Protein AF-A0A2G8L005-F1 (afdb_monomer_lite)

pLDDT: mean 82.9, std 15.41, range [34.88, 98.38]

Radius of gyration: 28.07 Å; chains: 1; bounding box: 86×65×78 Å

Structure (mmCIF, N/CA/C/O backbone):
data_AF-A0A2G8L005-F1
#
_entry.id   AF-A0A2G8L005-F1
#
loop_
_atom_site.group_PDB
_atom_site.id
_atom_site.type_symbol
_atom_site.label_atom_id
_atom_site.label_alt_id
_atom_site.label_comp_id
_atom_site.label_asym_id
_atom_site.label_entity_id
_atom_site.label_seq_id
_atom_site.pdbx_PDB_ins_code
_atom_site.Cartn_x
_atom_site.Cartn_y
_atom_site.Cartn_z
_atom_site.occupancy
_atom_site.B_iso_or_equiv
_atom_site.auth_seq_id
_atom_site.auth_comp_id
_atom_site.auth_asym_id
_atom_site.auth_atom_id
_atom_site.pdbx_PDB_model_num
ATOM 1 N N . MET A 1 1 ? 58.609 -24.053 56.036 1.00 43.06 1 MET A N 1
ATOM 2 C CA . MET A 1 1 ? 58.519 -23.113 54.899 1.00 43.06 1 MET A CA 1
ATOM 3 C C . MET A 1 1 ? 57.943 -23.896 53.739 1.00 43.06 1 MET A C 1
ATOM 5 O O . MET A 1 1 ? 58.679 -24.639 53.110 1.00 43.06 1 MET A O 1
ATOM 9 N N . SER A 1 2 ? 56.624 -23.825 53.556 1.00 38.00 2 SER A N 1
ATOM 10 C CA . SER A 1 2 ? 55.918 -24.503 52.465 1.00 38.00 2 SER A CA 1
ATOM 11 C C . SER A 1 2 ? 55.535 -23.459 51.430 1.00 38.00 2 SER A C 1
ATOM 13 O O . SER A 1 2 ? 54.811 -22.514 51.735 1.00 38.00 2 SER A O 1
ATOM 15 N N . THR A 1 3 ? 56.089 -23.611 50.236 1.00 52.53 3 THR A N 1
ATOM 16 C CA . THR A 1 3 ? 55.799 -22.819 49.044 1.00 52.53 3 THR A CA 1
ATOM 17 C C . THR A 1 3 ? 54.859 -23.626 48.159 1.00 52.53 3 THR A C 1
ATOM 19 O O . THR A 1 3 ? 55.331 -24.382 47.324 1.00 52.53 3 THR A O 1
ATOM 22 N N . ASP A 1 4 ? 53.551 -23.462 48.338 1.00 50.06 4 ASP A N 1
ATOM 23 C CA . ASP A 1 4 ? 52.535 -23.989 47.424 1.00 50.06 4 ASP A CA 1
ATOM 24 C C . ASP A 1 4 ? 51.448 -22.927 47.255 1.00 50.06 4 ASP A C 1
ATOM 26 O O . ASP A 1 4 ? 50.763 -22.577 48.215 1.00 50.06 4 ASP A O 1
ATOM 30 N N . GLY A 1 5 ? 51.296 -22.380 46.048 1.00 54.19 5 GLY A N 1
ATOM 31 C CA . GLY A 1 5 ? 50.195 -21.452 45.784 1.00 54.19 5 GLY A CA 1
ATOM 32 C C . GLY A 1 5 ? 50.334 -20.563 44.558 1.00 54.19 5 GLY A C 1
ATOM 33 O O . GLY A 1 5 ? 50.041 -19.380 44.664 1.00 54.19 5 GLY A O 1
ATOM 34 N N . LEU A 1 6 ? 50.772 -21.077 43.404 1.00 54.47 6 LEU A N 1
ATOM 35 C CA . LEU A 1 6 ? 50.824 -20.272 42.173 1.00 54.47 6 LEU A CA 1
ATOM 36 C C . LEU A 1 6 ? 50.526 -21.074 40.893 1.00 54.47 6 LEU A C 1
ATOM 38 O O . LEU A 1 6 ? 51.209 -20.904 39.896 1.00 54.47 6 LEU A O 1
ATOM 42 N N . LEU A 1 7 ? 49.500 -21.931 40.866 1.00 53.41 7 LEU A N 1
ATOM 43 C CA . LEU A 1 7 ? 49.042 -22.545 39.606 1.00 53.41 7 LEU A CA 1
ATOM 44 C C . LEU A 1 7 ? 47.528 -22.821 39.622 1.00 53.41 7 LEU A C 1
ATOM 46 O O . LEU A 1 7 ? 47.106 -23.945 39.864 1.00 53.41 7 LEU A O 1
ATOM 50 N N . SER A 1 8 ? 46.686 -21.819 39.340 1.00 51.19 8 SER A N 1
ATOM 51 C CA . SER A 1 8 ? 45.311 -22.105 38.868 1.00 51.19 8 SER A CA 1
ATOM 52 C C . SER A 1 8 ? 44.628 -21.021 38.017 1.00 51.19 8 SER A C 1
ATOM 54 O O . SER A 1 8 ? 43.493 -21.215 37.592 1.00 51.19 8 SER A O 1
ATOM 56 N N . PHE A 1 9 ? 45.292 -19.909 37.678 1.00 50.47 9 PHE A N 1
ATOM 57 C CA . PHE A 1 9 ? 44.634 -18.799 36.965 1.00 50.47 9 PHE A CA 1
ATOM 58 C C . PHE A 1 9 ? 44.700 -18.845 35.421 1.00 50.47 9 PHE A C 1
ATOM 60 O O . PHE A 1 9 ? 44.187 -17.935 34.778 1.00 50.47 9 PHE A O 1
ATOM 67 N N . SER A 1 10 ? 45.279 -19.879 34.791 1.00 55.19 10 SER A N 1
ATOM 68 C CA . SER A 1 10 ? 45.564 -19.858 33.334 1.00 55.19 10 SER A CA 1
ATOM 69 C C . SER A 1 10 ? 44.572 -20.574 32.403 1.00 55.19 10 SER A C 1
ATOM 71 O O . SER A 1 10 ? 44.692 -20.433 31.193 1.00 55.19 10 SER A O 1
ATOM 73 N N . VAL A 1 11 ? 43.576 -21.316 32.903 1.00 54.56 11 VAL A N 1
ATOM 74 C CA . VAL A 1 11 ? 42.652 -22.065 32.011 1.00 54.56 11 VAL A CA 1
ATOM 75 C C . VAL A 1 11 ? 41.360 -21.291 31.717 1.00 54.56 11 VAL A C 1
ATOM 77 O O . VAL A 1 11 ? 40.727 -21.489 30.683 1.00 54.56 11 VAL A O 1
ATOM 80 N N . ILE A 1 12 ? 40.983 -20.353 32.590 1.00 54.44 12 ILE A N 1
ATOM 81 C CA . ILE A 1 12 ? 39.719 -19.615 32.466 1.00 54.44 12 ILE A CA 1
ATOM 82 C C . ILE A 1 12 ? 39.801 -18.545 31.363 1.00 54.44 12 ILE A C 1
ATOM 84 O O . ILE A 1 12 ? 38.817 -18.314 30.673 1.00 54.44 12 ILE A O 1
ATOM 88 N N . THR A 1 13 ? 40.968 -17.949 31.104 1.00 54.66 13 THR A N 1
ATOM 89 C CA . THR A 1 13 ? 41.139 -16.875 30.103 1.00 54.66 13 THR A CA 1
ATOM 90 C C . THR A 1 13 ? 41.107 -17.353 28.647 1.00 54.66 13 THR A C 1
ATOM 92 O O . THR A 1 13 ? 40.827 -16.555 27.754 1.00 54.66 13 THR A O 1
ATOM 95 N N . MET A 1 14 ? 41.326 -18.647 28.388 1.00 58.06 14 MET A N 1
ATOM 96 C CA . MET A 1 14 ? 41.468 -19.182 27.026 1.00 58.06 14 MET A CA 1
ATOM 97 C C . MET A 1 14 ? 40.125 -19.381 26.290 1.00 58.06 14 MET A C 1
ATOM 99 O O . MET A 1 14 ? 40.108 -19.508 25.068 1.00 58.06 14 MET A O 1
ATOM 103 N N . TRP A 1 15 ? 38.993 -19.323 27.002 1.00 61.94 15 TRP A N 1
ATOM 104 C CA . TRP A 1 15 ? 37.647 -19.484 26.424 1.00 61.94 15 TRP A CA 1
ATOM 105 C C . TRP A 1 15 ? 36.866 -18.171 26.250 1.00 61.94 15 TRP A C 1
ATOM 107 O O . TRP A 1 15 ? 35.898 -18.132 25.492 1.00 61.94 15 TRP A O 1
ATOM 117 N N . PHE A 1 16 ? 37.286 -17.073 26.891 1.00 70.06 16 PHE A N 1
ATOM 118 C CA . PHE A 1 16 ? 36.577 -15.786 26.795 1.00 70.06 16 PHE A CA 1
ATOM 119 C C . PHE A 1 16 ? 36.813 -15.060 25.466 1.00 70.06 16 PHE A C 1
ATOM 121 O O . PHE A 1 16 ? 35.891 -14.456 24.923 1.00 70.06 16 PHE A O 1
ATOM 128 N N . LEU A 1 17 ? 38.022 -15.147 24.909 1.00 75.44 17 LEU A N 1
ATOM 129 C CA . LEU A 1 17 ? 38.377 -14.526 23.628 1.00 75.44 17 LEU A CA 1
ATOM 130 C C . LEU A 1 17 ? 37.536 -15.027 22.438 1.00 75.44 17 LEU A C 1
ATOM 132 O O . LEU A 1 17 ? 36.952 -14.185 21.750 1.00 75.44 17 LEU A O 1
ATOM 136 N N . PRO A 1 18 ? 37.399 -16.346 22.191 1.00 79.88 18 PRO A N 1
ATOM 137 C CA . PRO A 1 18 ? 36.573 -16.828 21.085 1.00 79.88 18 PRO A CA 1
ATOM 138 C C . PRO A 1 18 ? 35.083 -16.531 21.298 1.00 79.88 18 PRO A C 1
ATOM 140 O O . PRO A 1 18 ? 34.392 -16.214 20.333 1.00 79.88 18 PRO A O 1
ATOM 143 N N . ALA A 1 19 ? 34.588 -16.551 22.543 1.00 81.00 19 ALA A N 1
ATOM 144 C CA . ALA A 1 19 ? 33.201 -16.200 22.851 1.00 81.00 19 ALA A CA 1
ATOM 145 C C . ALA A 1 19 ? 32.899 -14.712 22.582 1.00 81.00 19 ALA A C 1
ATOM 147 O O . ALA A 1 19 ? 31.879 -14.394 21.966 1.00 81.00 19 ALA A O 1
ATOM 148 N N . CYS A 1 20 ? 33.801 -13.801 22.967 1.00 83.62 20 CYS A N 1
ATOM 149 C CA . CYS A 1 20 ? 33.685 -12.376 22.649 1.00 83.62 20 CYS A CA 1
ATOM 150 C C . CYS A 1 20 ? 33.757 -12.114 21.138 1.00 83.62 20 CYS A C 1
ATOM 152 O O . CYS A 1 20 ? 32.955 -11.339 20.622 1.00 83.62 20 CYS A O 1
ATOM 154 N N . LEU A 1 21 ? 34.658 -12.789 20.412 1.00 82.44 21 LEU A N 1
ATOM 155 C CA . LEU A 1 21 ? 34.751 -12.664 18.955 1.00 82.44 21 LEU A CA 1
ATOM 156 C C . LEU A 1 21 ? 33.472 -13.167 18.264 1.00 82.44 21 LEU A C 1
ATOM 158 O O . LEU A 1 21 ? 32.969 -12.509 17.357 1.00 82.44 21 LEU A O 1
ATOM 162 N N . LEU A 1 22 ? 32.892 -14.279 18.731 1.00 80.06 22 LEU A N 1
ATOM 163 C CA . LEU A 1 22 ? 31.632 -14.804 18.199 1.00 80.06 22 LEU A CA 1
ATOM 164 C C . LEU A 1 22 ? 30.461 -13.834 18.437 1.00 80.06 22 LEU A C 1
ATOM 166 O O . LEU A 1 22 ? 29.643 -13.635 17.540 1.00 80.06 22 LEU A O 1
ATOM 170 N N . MET A 1 23 ? 30.394 -13.197 19.613 1.00 76.62 23 MET A N 1
ATOM 171 C CA . MET A 1 23 ? 29.376 -12.179 19.908 1.00 76.62 23 MET A CA 1
ATOM 172 C C . MET A 1 23 ? 29.559 -10.908 19.067 1.00 76.62 23 MET A C 1
ATOM 174 O O . MET A 1 23 ? 28.569 -10.362 18.583 1.00 76.62 23 MET A O 1
ATOM 178 N N . LEU A 1 24 ? 30.799 -10.476 18.813 1.00 76.12 24 LEU A N 1
ATOM 179 C CA . LEU A 1 24 ? 31.087 -9.346 17.920 1.00 76.12 24 LEU A CA 1
ATOM 180 C C . LEU A 1 24 ? 30.726 -9.657 16.459 1.00 76.12 24 LEU A C 1
ATOM 182 O O . LEU A 1 24 ? 30.158 -8.804 15.785 1.00 76.12 24 LEU A O 1
ATOM 186 N N . ILE A 1 25 ? 30.962 -10.886 15.984 1.00 75.44 25 ILE A N 1
ATOM 187 C CA . ILE A 1 25 ? 30.545 -11.326 14.641 1.00 75.44 25 ILE A CA 1
ATOM 188 C C . ILE A 1 25 ? 29.012 -11.367 14.525 1.00 75.44 25 ILE A C 1
ATOM 190 O O . ILE A 1 25 ? 28.467 -11.013 13.481 1.00 75.44 25 ILE A O 1
ATOM 194 N N . GLN A 1 26 ? 28.293 -11.762 15.581 1.00 70.44 26 GLN A N 1
ATOM 195 C CA . GLN A 1 26 ? 26.826 -11.722 15.578 1.00 70.44 26 GLN A CA 1
ATOM 196 C C . GLN A 1 26 ? 26.271 -10.293 15.650 1.00 70.44 26 GLN A C 1
ATOM 198 O O . GLN A 1 26 ? 25.290 -10.003 14.971 1.00 70.44 26 GLN A O 1
ATOM 203 N N . ALA A 1 27 ? 26.916 -9.391 16.397 1.00 65.69 27 ALA A N 1
ATOM 204 C CA . ALA A 1 27 ? 26.545 -7.976 16.449 1.00 65.69 27 ALA A CA 1
ATOM 205 C C . ALA A 1 27 ? 26.853 -7.232 15.135 1.00 65.69 27 ALA A C 1
ATOM 207 O O . ALA A 1 27 ? 26.082 -6.369 14.725 1.00 65.69 27 ALA A O 1
ATOM 208 N N . ALA A 1 28 ? 27.934 -7.602 14.439 1.00 61.28 28 ALA A N 1
ATOM 209 C CA . ALA A 1 28 ? 28.287 -7.061 13.125 1.00 61.28 28 ALA A CA 1
ATOM 210 C C . ALA A 1 28 ? 27.375 -7.574 11.996 1.00 61.28 28 ALA A C 1
ATOM 212 O O . ALA A 1 28 ? 27.274 -6.944 10.950 1.00 61.28 28 ALA A O 1
ATOM 213 N N . ARG A 1 29 ? 26.643 -8.677 12.212 1.00 56.31 29 ARG A N 1
ATOM 214 C CA . ARG A 1 29 ? 25.537 -9.114 11.342 1.00 56.31 29 ARG A CA 1
ATOM 215 C C . ARG A 1 29 ? 24.231 -8.393 11.672 1.00 56.31 29 ARG A C 1
ATOM 217 O O . ARG A 1 29 ? 23.152 -8.985 11.575 1.00 56.31 29 ARG A O 1
ATOM 224 N N . GLY A 1 30 ? 24.313 -7.118 12.045 1.00 51.41 30 GLY A N 1
ATOM 225 C CA . GLY A 1 30 ? 23.178 -6.221 11.935 1.00 51.41 30 GLY A CA 1
ATOM 226 C C . GLY A 1 30 ? 22.761 -6.209 10.473 1.00 51.41 30 GLY A C 1
ATOM 227 O O . GLY A 1 30 ? 23.348 -5.503 9.667 1.00 51.41 30 GLY A O 1
ATOM 228 N N . LYS A 1 31 ? 21.794 -7.057 10.108 1.00 55.62 31 LYS A N 1
ATOM 229 C CA . LYS A 1 31 ? 21.108 -6.925 8.828 1.00 55.62 31 LYS A CA 1
ATOM 230 C C . LYS A 1 31 ? 20.595 -5.496 8.826 1.00 55.62 31 LYS A C 1
ATOM 232 O O . LYS A 1 31 ? 19.828 -5.153 9.728 1.00 55.62 31 LYS A O 1
ATOM 237 N N . GLU A 1 32 ? 21.044 -4.683 7.881 1.00 56.59 32 GLU A N 1
ATOM 238 C CA . GLU A 1 32 ? 20.396 -3.420 7.560 1.00 56.59 32 GLU A CA 1
ATOM 239 C C . GLU A 1 32 ? 18.960 -3.781 7.180 1.00 56.59 32 GLU A C 1
ATOM 241 O O . GLU A 1 32 ? 18.650 -4.229 6.079 1.00 56.59 32 GLU A O 1
ATOM 246 N N . GLN A 1 33 ? 18.090 -3.788 8.186 1.00 64.06 33 GLN A N 1
ATOM 247 C CA . GLN A 1 33 ? 16.683 -4.047 7.995 1.00 64.06 33 GLN A CA 1
ATOM 248 C C . GLN A 1 33 ? 16.131 -2.737 7.492 1.00 64.06 33 GLN A C 1
ATOM 250 O O . GLN A 1 33 ? 16.169 -1.737 8.204 1.00 64.06 33 GLN A O 1
ATOM 255 N N . CYS A 1 34 ? 15.631 -2.757 6.266 1.00 77.44 34 CYS A N 1
ATOM 256 C CA . CYS A 1 34 ? 14.868 -1.655 5.728 1.00 77.44 34 CYS A CA 1
ATOM 257 C C . CYS A 1 34 ? 13.817 -1.190 6.751 1.00 77.44 34 CYS A C 1
ATOM 259 O O . CYS A 1 34 ? 12.883 -1.933 7.075 1.00 77.44 34 CYS A O 1
ATOM 261 N N . ILE A 1 35 ? 13.970 0.026 7.281 1.00 78.62 35 ILE A N 1
ATOM 262 C CA . ILE A 1 35 ? 13.001 0.605 8.212 1.00 78.62 35 ILE A CA 1
ATOM 263 C C . ILE A 1 35 ? 11.977 1.376 7.393 1.00 78.62 35 ILE A C 1
ATOM 265 O O . ILE A 1 35 ? 12.017 2.599 7.287 1.00 78.62 35 ILE A O 1
ATOM 269 N N . CYS A 1 36 ? 11.014 0.652 6.836 1.00 81.94 36 CYS A N 1
ATOM 270 C CA . CYS A 1 36 ? 9.782 1.288 6.399 1.00 81.94 36 CYS A CA 1
ATOM 271 C C . CYS A 1 36 ? 9.072 1.807 7.646 1.00 81.94 36 CYS A C 1
ATOM 273 O O . CYS A 1 36 ? 8.849 1.036 8.588 1.00 81.94 36 CYS A O 1
ATOM 275 N N . SER A 1 37 ? 8.749 3.104 7.682 1.00 69.38 37 SER A N 1
ATOM 276 C CA . SER A 1 37 ? 7.972 3.687 8.776 1.00 69.38 37 SER A CA 1
ATOM 277 C C . SER A 1 37 ? 6.730 2.818 8.992 1.00 69.38 37 SER A C 1
ATOM 279 O O . SER A 1 37 ? 5.936 2.576 8.084 1.00 69.38 37 SER A O 1
ATOM 281 N N . GLN A 1 38 ? 6.690 2.170 10.159 1.00 63.66 38 GLN A N 1
ATOM 282 C CA . GLN A 1 38 ? 5.947 0.927 10.308 1.00 63.66 38 GLN A CA 1
ATOM 283 C C . GLN A 1 38 ? 4.440 1.187 10.263 1.00 63.66 38 GLN A C 1
ATOM 285 O O . GLN A 1 38 ? 3.904 1.856 11.146 1.00 63.66 38 GLN A O 1
ATOM 290 N N . LEU A 1 39 ? 3.795 0.537 9.287 1.00 80.06 39 LEU A N 1
ATOM 291 C CA . LEU A 1 39 ? 2.349 0.367 9.102 1.00 80.06 39 LEU A CA 1
ATOM 292 C C . LEU A 1 39 ? 1.665 1.560 8.424 1.00 80.06 39 LEU A C 1
ATOM 294 O O . LEU A 1 39 ? 1.132 2.441 9.090 1.00 80.06 39 LEU A O 1
ATOM 298 N N . HIS A 1 40 ? 1.632 1.513 7.091 1.00 89.94 40 HIS A N 1
ATOM 299 C CA . HIS A 1 40 ? 0.793 2.365 6.242 1.00 89.94 40 HIS A CA 1
ATOM 300 C C . HIS A 1 40 ? -0.434 1.595 5.775 1.00 89.94 40 HIS A C 1
ATOM 302 O O . HIS A 1 40 ? -0.344 0.394 5.498 1.00 89.94 40 HIS A O 1
ATOM 308 N N . HIS A 1 41 ? -1.566 2.284 5.689 1.00 94.75 41 HIS A N 1
ATOM 309 C CA . HIS A 1 41 ? -2.779 1.717 5.121 1.00 94.75 41 HIS A CA 1
ATOM 310 C C . HIS A 1 41 ? -2.629 1.587 3.589 1.00 94.75 41 HIS A C 1
ATOM 312 O O . HIS A 1 41 ? -1.937 2.409 2.987 1.00 94.75 41 HIS A O 1
ATOM 318 N N . PRO A 1 42 ? -3.269 0.605 2.925 1.00 96.62 42 PRO A N 1
ATOM 319 C CA . PRO A 1 42 ? -3.216 0.462 1.469 1.00 96.62 42 PRO A CA 1
ATOM 320 C C . PRO A 1 42 ? -3.561 1.750 0.708 1.00 96.62 42 PRO A C 1
ATOM 322 O O . PRO A 1 42 ? -2.836 2.155 -0.195 1.00 96.62 42 PRO A O 1
ATOM 325 N N . GLN A 1 43 ? -4.598 2.461 1.160 1.00 97.44 43 GLN A N 1
ATOM 326 C CA . GLN A 1 43 ? -4.952 3.786 0.640 1.00 97.44 43 GLN A CA 1
ATOM 327 C C . GLN A 1 43 ? -3.833 4.826 0.799 1.00 97.44 43 GLN A C 1
ATOM 329 O O . GLN A 1 43 ? -3.616 5.594 -0.128 1.00 97.44 43 GLN A O 1
ATOM 334 N N . ASP A 1 44 ? -3.102 4.854 1.922 1.00 95.50 44 ASP A N 1
ATOM 335 C CA . ASP A 1 44 ? -1.986 5.800 2.089 1.00 95.50 44 ASP A CA 1
ATOM 336 C C . ASP A 1 44 ? -0.892 5.512 1.065 1.00 95.50 44 ASP A C 1
ATOM 338 O O . ASP A 1 44 ? -0.406 6.431 0.412 1.00 95.50 44 ASP A O 1
ATOM 342 N N . LYS A 1 45 ? -0.559 4.226 0.876 1.00 95.75 45 LYS A N 1
ATOM 343 C CA . LYS A 1 45 ? 0.438 3.801 -0.112 1.00 95.75 45 LYS A CA 1
ATOM 344 C C . LYS A 1 45 ? 0.021 4.174 -1.534 1.00 95.75 45 LYS A C 1
ATOM 346 O O . LYS A 1 45 ? 0.836 4.697 -2.285 1.00 95.75 45 LYS A O 1
ATOM 351 N N . PHE A 1 46 ? -1.247 3.954 -1.881 1.00 97.56 46 PHE A N 1
ATOM 352 C CA . PHE A 1 46 ? -1.818 4.371 -3.162 1.00 97.56 46 PHE A CA 1
ATOM 353 C C . PHE A 1 46 ? -1.772 5.897 -3.347 1.00 97.56 46 PHE A C 1
ATOM 355 O O . PHE A 1 46 ? -1.421 6.405 -4.412 1.00 97.56 46 PHE A O 1
ATOM 362 N N . CYS A 1 47 ? -2.100 6.653 -2.300 1.00 96.75 47 CYS A N 1
ATOM 363 C CA . CYS A 1 47 ? -2.097 8.109 -2.343 1.00 96.75 47 CYS A CA 1
ATOM 364 C C . CYS A 1 47 ? -0.692 8.695 -2.478 1.00 96.75 47 CYS A C 1
ATOM 366 O O . CYS A 1 47 ? -0.525 9.651 -3.234 1.00 96.75 47 CYS A O 1
ATOM 368 N N . SER A 1 48 ? 0.302 8.110 -1.808 1.00 95.25 48 SER A N 1
ATOM 369 C CA . SER A 1 48 ? 1.697 8.556 -1.872 1.00 95.25 48 SER A CA 1
ATOM 370 C C . SER A 1 48 ? 2.449 8.121 -3.129 1.00 95.25 48 SER A C 1
ATOM 372 O O . SER A 1 48 ? 3.513 8.663 -3.388 1.00 95.25 48 SER A O 1
ATOM 374 N N . ALA A 1 49 ? 1.953 7.122 -3.860 1.00 96.81 49 ALA A N 1
ATOM 375 C CA . ALA A 1 49 ? 2.610 6.614 -5.062 1.00 96.81 49 ALA A CA 1
ATOM 376 C C . ALA A 1 49 ? 2.346 7.514 -6.278 1.00 96.81 49 ALA A C 1
ATOM 378 O O . ALA A 1 49 ? 1.251 8.058 -6.404 1.00 96.81 49 ALA A O 1
ATOM 379 N N . ASP A 1 50 ? 3.289 7.622 -7.206 1.00 96.88 50 ASP A N 1
ATOM 380 C CA . ASP A 1 50 ? 3.081 8.320 -8.482 1.00 96.88 50 ASP A CA 1
ATOM 381 C C . ASP A 1 50 ? 2.295 7.447 -9.466 1.00 96.88 50 ASP A C 1
ATOM 383 O O . ASP A 1 50 ? 1.446 7.939 -10.214 1.00 96.88 50 ASP A O 1
ATOM 387 N N . PHE A 1 51 ? 2.505 6.130 -9.393 1.00 97.75 51 PHE A N 1
ATOM 388 C CA . PHE A 1 51 ? 1.783 5.142 -10.184 1.00 97.75 51 PHE A CA 1
ATOM 389 C C . PHE A 1 51 ? 1.220 4.002 -9.331 1.00 97.75 51 PHE A C 1
ATOM 391 O O . PHE A 1 51 ? 1.717 3.687 -8.246 1.00 97.75 51 PHE A O 1
ATOM 398 N N . ALA A 1 52 ? 0.171 3.368 -9.850 1.00 98.06 52 ALA A N 1
ATOM 399 C CA . ALA A 1 52 ? -0.388 2.136 -9.314 1.00 98.06 52 ALA A CA 1
ATOM 400 C C . ALA A 1 52 ? -0.929 1.295 -10.474 1.00 98.06 52 ALA A C 1
ATOM 402 O O . ALA A 1 52 ? -1.923 1.672 -11.099 1.00 98.06 52 ALA A O 1
ATOM 403 N N . PHE A 1 53 ? -0.281 0.167 -10.750 1.00 98.31 53 PHE A N 1
ATOM 404 C CA . PHE A 1 53 ? -0.586 -0.710 -11.877 1.00 98.31 53 PHE A CA 1
ATOM 405 C C . PHE A 1 53 ? -0.815 -2.142 -11.401 1.00 98.31 53 PHE A C 1
ATOM 407 O O . PHE A 1 53 ? -0.145 -2.610 -10.480 1.00 98.31 53 PHE A O 1
ATOM 414 N N . ARG A 1 54 ? -1.727 -2.860 -12.053 1.00 98.31 54 ARG A N 1
ATOM 415 C CA . ARG A 1 54 ? -1.674 -4.322 -12.096 1.00 98.31 54 ARG A CA 1
ATOM 416 C C . ARG A 1 54 ? -0.758 -4.692 -13.250 1.00 98.31 54 ARG A C 1
ATOM 418 O O . ARG A 1 54 ? -0.990 -4.233 -14.365 1.00 98.31 54 ARG A O 1
ATOM 425 N N . VAL A 1 55 ? 0.255 -5.495 -12.981 1.00 98.12 55 VAL A N 1
ATOM 426 C CA . VAL A 1 55 ? 1.258 -5.901 -13.966 1.00 98.12 55 VAL A CA 1
ATOM 427 C C . VAL A 1 55 ? 1.401 -7.413 -13.980 1.00 98.12 55 VAL A C 1
ATOM 429 O O . VAL A 1 55 ? 1.207 -8.049 -12.947 1.00 98.12 55 VAL A O 1
ATOM 432 N N . GLU A 1 56 ? 1.767 -7.972 -15.124 1.00 97.62 56 GLU A N 1
ATOM 433 C CA . GLU A 1 56 ? 2.232 -9.347 -15.278 1.00 97.62 56 GLU A CA 1
ATOM 434 C C . GLU A 1 56 ? 3.747 -9.323 -15.497 1.00 97.62 56 GLU A C 1
ATOM 436 O O . GLU A 1 56 ? 4.232 -8.701 -16.444 1.00 97.62 56 GLU A O 1
ATOM 441 N N . LEU A 1 57 ? 4.511 -9.942 -14.592 1.00 97.50 57 LEU A N 1
ATOM 442 C CA . LEU A 1 57 ? 5.969 -9.985 -14.706 1.00 97.50 57 LEU A CA 1
ATOM 443 C C . LEU A 1 57 ? 6.371 -10.960 -15.810 1.00 97.50 57 LEU A C 1
ATOM 445 O O . LEU A 1 57 ? 5.999 -12.133 -15.767 1.00 97.50 57 LEU A O 1
ATOM 449 N N . LEU A 1 58 ? 7.159 -10.460 -16.758 1.00 96.00 58 LEU A N 1
ATOM 450 C CA . LEU A 1 58 ? 7.681 -11.220 -17.889 1.00 96.00 58 LEU A CA 1
ATOM 451 C C . LEU A 1 58 ? 9.094 -11.733 -17.613 1.00 96.00 58 LEU A C 1
ATOM 453 O O . LEU A 1 58 ? 9.442 -12.813 -18.073 1.00 96.00 58 LEU A O 1
ATOM 457 N N . ASP A 1 59 ? 9.896 -10.951 -16.886 1.00 95.75 59 ASP A N 1
ATOM 458 C CA . ASP A 1 59 ? 11.269 -11.301 -16.530 1.00 95.75 59 ASP A CA 1
ATOM 459 C C . ASP A 1 59 ? 11.732 -10.530 -15.279 1.00 95.75 59 ASP A C 1
ATOM 461 O O . ASP A 1 59 ? 11.119 -9.538 -14.859 1.00 95.75 59 ASP A O 1
ATOM 465 N N . GLY A 1 60 ? 12.835 -10.968 -14.677 1.00 93.88 60 GLY A N 1
ATOM 466 C CA . GLY A 1 60 ? 13.532 -10.231 -13.636 1.00 93.88 60 GLY A CA 1
ATOM 467 C C . GLY A 1 60 ? 15.003 -10.615 -13.534 1.00 93.88 60 GLY A C 1
ATOM 468 O O . GLY A 1 60 ? 15.327 -11.787 -13.350 1.00 93.88 60 GLY A O 1
ATOM 469 N N . TYR A 1 61 ? 15.889 -9.622 -13.572 1.00 92.12 61 TYR A N 1
ATOM 470 C CA . TYR A 1 61 ? 17.336 -9.837 -13.567 1.00 92.12 61 TYR A CA 1
ATOM 471 C C . TYR A 1 61 ? 18.111 -8.688 -12.907 1.00 92.12 61 TYR A C 1
ATOM 473 O O . TYR A 1 61 ? 17.580 -7.608 -12.632 1.00 92.12 61 TYR A O 1
ATOM 481 N N . ASP A 1 62 ? 19.387 -8.944 -12.617 1.00 91.50 62 ASP A N 1
ATOM 482 C CA . ASP A 1 62 ? 20.317 -7.935 -12.116 1.00 91.50 62 ASP A CA 1
ATOM 483 C C . ASP A 1 62 ? 20.580 -6.869 -13.184 1.00 91.50 62 ASP A C 1
ATOM 485 O O . ASP A 1 62 ? 20.854 -7.190 -14.337 1.00 91.50 62 ASP A O 1
ATOM 489 N N . SER A 1 63 ? 20.512 -5.597 -12.794 1.00 90.12 63 SER A N 1
ATOM 490 C CA . SER A 1 63 ? 20.655 -4.465 -13.711 1.00 90.12 63 SER A CA 1
ATOM 491 C C . SER A 1 63 ? 21.620 -3.420 -13.147 1.00 90.12 63 SER A C 1
ATOM 493 O O . SER A 1 63 ? 21.668 -3.223 -11.922 1.00 90.12 63 SER A O 1
ATOM 495 N N . PRO A 1 64 ? 22.369 -2.702 -14.009 1.00 89.31 64 PRO A N 1
ATOM 496 C CA . PRO A 1 64 ? 23.014 -1.458 -13.610 1.00 89.31 64 PRO A CA 1
ATOM 497 C C . PRO A 1 64 ? 21.966 -0.432 -13.159 1.00 89.31 64 PRO A C 1
ATOM 499 O O . PRO A 1 64 ? 20.752 -0.630 -13.317 1.00 89.3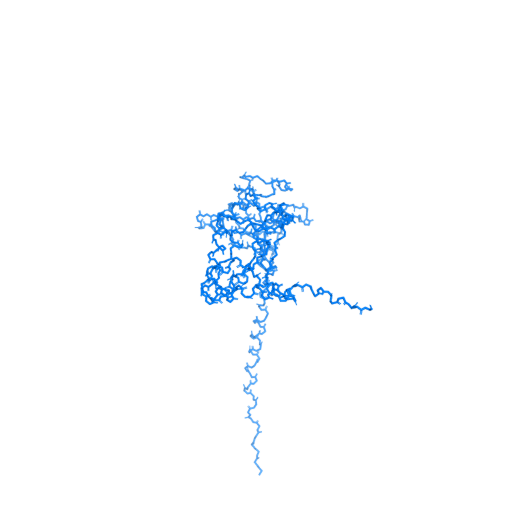1 64 PRO A O 1
ATOM 502 N N . ALA A 1 65 ? 22.436 0.671 -12.577 1.00 86.62 65 ALA A N 1
ATOM 503 C CA . ALA A 1 65 ? 21.550 1.760 -12.203 1.00 86.62 65 ALA A CA 1
ATOM 504 C C . ALA A 1 65 ? 20.857 2.364 -13.444 1.00 86.62 65 ALA A C 1
ATOM 506 O O . ALA A 1 65 ? 21.430 2.360 -14.539 1.00 86.62 65 ALA A O 1
ATOM 507 N N . PRO A 1 66 ? 19.628 2.893 -13.301 1.00 88.38 66 PRO A N 1
ATOM 508 C CA . PRO A 1 66 ? 18.890 3.472 -14.418 1.00 88.38 66 PRO A CA 1
ATOM 509 C C . PRO A 1 66 ? 19.697 4.540 -15.166 1.00 88.38 66 PRO A C 1
ATOM 511 O O . PRO A 1 66 ? 20.112 5.547 -14.595 1.00 88.38 66 PRO A O 1
ATOM 514 N N . GLY A 1 67 ? 19.895 4.332 -16.468 1.00 85.81 67 GLY A N 1
ATOM 515 C CA . GLY A 1 67 ? 20.621 5.265 -17.330 1.00 85.81 67 GLY A CA 1
ATOM 516 C C . GLY A 1 67 ? 22.148 5.213 -17.225 1.00 85.81 67 GLY A C 1
ATOM 517 O O . GLY A 1 67 ? 22.798 6.109 -17.766 1.00 85.81 67 GLY A O 1
ATOM 518 N N . GLU A 1 68 ? 22.718 4.204 -16.565 1.00 85.12 68 GLU A N 1
ATOM 519 C CA . GLU A 1 68 ? 24.137 3.858 -16.677 1.00 85.12 68 GLU A CA 1
ATOM 520 C C . GLU A 1 68 ? 24.346 2.797 -17.770 1.00 85.12 68 GLU A C 1
ATOM 522 O O . GLU A 1 68 ? 23.506 1.921 -17.974 1.00 85.12 68 GLU A O 1
ATOM 527 N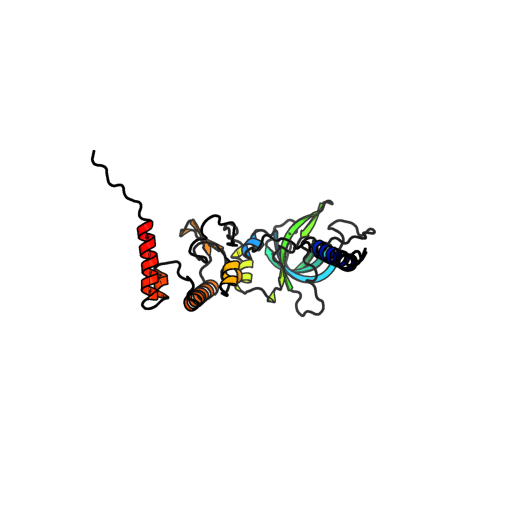 N . ALA A 1 69 ? 25.454 2.899 -18.510 1.00 76.25 69 ALA A N 1
ATOM 528 C CA . ALA A 1 69 ? 25.811 1.915 -19.528 1.00 76.25 69 ALA A CA 1
ATOM 529 C C . ALA A 1 69 ? 26.394 0.647 -18.886 1.00 76.25 69 ALA A C 1
ATOM 531 O O . ALA A 1 69 ? 27.095 0.720 -17.876 1.00 76.25 69 ALA A O 1
ATOM 532 N N . ASP A 1 70 ? 26.146 -0.496 -19.526 1.00 70.12 70 ASP A N 1
ATOM 533 C CA . ASP A 1 70 ? 26.667 -1.822 -19.172 1.00 70.12 70 ASP A CA 1
ATOM 534 C C . ASP A 1 70 ? 28.165 -1.958 -19.526 1.00 70.12 70 ASP A C 1
ATOM 536 O O . ASP A 1 70 ? 28.583 -2.835 -20.278 1.00 70.12 70 ASP A O 1
ATOM 540 N N . GLU A 1 71 ? 28.991 -1.013 -19.068 1.00 59.84 71 GLU A N 1
ATOM 541 C CA . GLU A 1 71 ? 30.444 -1.060 -19.237 1.00 59.84 71 GLU A CA 1
ATOM 542 C C . GLU A 1 71 ? 31.096 -1.495 -17.917 1.00 59.84 71 GLU A C 1
ATOM 544 O O . GLU A 1 71 ? 31.264 -0.707 -16.988 1.00 59.84 71 GLU A O 1
ATOM 549 N N . ASP A 1 72 ? 31.450 -2.784 -17.840 1.00 55.56 72 ASP A N 1
ATOM 550 C CA . ASP A 1 72 ? 32.349 -3.389 -16.842 1.00 55.56 72 ASP A CA 1
ATOM 551 C C . ASP A 1 72 ? 32.025 -3.095 -15.359 1.00 55.56 72 ASP A C 1
ATOM 553 O O . ASP A 1 72 ? 32.915 -2.970 -14.506 1.00 55.56 72 ASP A O 1
ATOM 557 N N . GLN A 1 73 ? 30.741 -3.021 -14.999 1.00 54.53 73 GLN A N 1
ATOM 558 C CA . GLN A 1 73 ? 30.348 -2.746 -13.619 1.00 54.53 73 GLN A CA 1
ATOM 559 C C . GLN A 1 73 ? 30.288 -4.016 -12.760 1.00 54.53 73 GLN A C 1
ATOM 561 O O . GLN A 1 73 ? 29.316 -4.763 -12.738 1.00 54.53 73 GLN A O 1
ATOM 566 N N . LEU A 1 74 ? 31.320 -4.202 -11.935 1.00 55.84 74 LEU A N 1
ATOM 567 C CA . LEU A 1 74 ? 31.399 -5.202 -10.856 1.00 55.84 74 LEU A CA 1
ATOM 568 C C . LEU A 1 74 ? 30.329 -5.044 -9.744 1.00 55.84 74 LEU A C 1
ATOM 570 O O . LEU A 1 74 ? 30.371 -5.786 -8.760 1.00 55.84 74 LEU A O 1
ATOM 574 N N . PHE A 1 75 ? 29.389 -4.097 -9.862 1.00 61.34 75 PHE A N 1
ATOM 575 C CA . PHE A 1 75 ? 28.443 -3.730 -8.805 1.00 61.34 75 PHE A CA 1
ATOM 576 C C . PHE A 1 75 ? 27.027 -3.466 -9.345 1.00 61.34 75 PHE A C 1
ATOM 578 O O . PHE A 1 75 ? 26.575 -2.324 -9.381 1.00 61.34 75 PHE A O 1
ATOM 585 N N . TYR A 1 76 ? 26.291 -4.525 -9.700 1.00 67.62 76 TYR A N 1
ATOM 586 C CA . TYR A 1 76 ? 24.840 -4.428 -9.891 1.00 67.62 76 TYR A CA 1
ATOM 587 C C . TYR A 1 76 ? 24.190 -3.919 -8.601 1.00 67.62 76 TYR A C 1
ATOM 589 O O . TYR A 1 76 ? 24.202 -4.597 -7.573 1.00 67.62 76 TYR A O 1
ATOM 597 N N . SER A 1 77 ? 23.669 -2.694 -8.634 1.00 81.81 77 SER A N 1
ATOM 598 C CA . SER A 1 77 ? 23.035 -2.054 -7.476 1.00 81.81 77 SER A CA 1
ATOM 599 C C . SER A 1 77 ? 21.512 -2.184 -7.493 1.00 81.81 77 SER A C 1
ATOM 601 O O . SER A 1 77 ? 20.872 -1.985 -6.454 1.00 81.81 77 SER A O 1
ATOM 603 N N . TYR A 1 78 ? 20.940 -2.596 -8.631 1.00 91.38 78 TYR A N 1
ATOM 604 C CA . TYR A 1 78 ? 19.505 -2.732 -8.839 1.00 91.38 78 TYR A CA 1
ATOM 605 C C . TYR A 1 78 ? 19.123 -4.121 -9.346 1.00 91.38 78 TYR A C 1
ATOM 607 O O . TYR A 1 78 ? 19.909 -4.863 -9.930 1.00 91.38 78 TYR A O 1
ATOM 615 N N . TRP A 1 79 ? 17.865 -4.449 -9.101 1.00 93.56 79 TRP A N 1
ATOM 616 C CA . TRP A 1 79 ? 17.139 -5.515 -9.758 1.00 93.56 79 TRP A CA 1
ATOM 617 C C . TRP A 1 79 ? 16.068 -4.871 -10.632 1.00 93.56 79 TRP A C 1
ATOM 619 O O . TRP A 1 79 ? 15.368 -3.960 -10.175 1.00 93.56 79 TRP A O 1
ATOM 629 N N . MET A 1 80 ? 15.948 -5.329 -11.871 1.00 95.06 80 MET A N 1
ATOM 630 C CA . MET A 1 80 ? 14.966 -4.827 -12.822 1.00 95.06 80 MET A CA 1
ATOM 631 C C . MET A 1 80 ? 13.925 -5.906 -13.103 1.00 95.06 80 MET A C 1
ATOM 633 O O . MET A 1 80 ? 14.255 -7.087 -13.183 1.00 95.06 80 MET A O 1
ATOM 637 N N . TYR A 1 81 ? 12.668 -5.495 -13.227 1.00 97.12 81 TYR A N 1
ATOM 638 C CA . TYR A 1 81 ? 11.568 -6.340 -13.669 1.00 97.12 81 TYR A CA 1
ATOM 639 C C . TYR A 1 81 ? 10.983 -5.778 -14.950 1.00 97.12 81 TYR A C 1
ATOM 641 O O . TYR A 1 81 ? 10.487 -4.652 -14.940 1.00 97.12 81 TYR A O 1
ATOM 649 N N . THR A 1 82 ? 10.971 -6.578 -16.006 1.00 97.06 82 THR A N 1
ATOM 650 C CA . THR A 1 82 ? 10.206 -6.264 -17.210 1.00 97.06 82 THR A CA 1
ATOM 651 C C . THR A 1 82 ? 8.802 -6.817 -17.026 1.00 97.06 82 THR A C 1
ATOM 653 O O . THR A 1 82 ? 8.623 -8.000 -16.722 1.00 97.06 82 THR A O 1
ATOM 656 N N . ALA A 1 83 ? 7.791 -5.965 -17.167 1.00 97.62 83 ALA A N 1
ATOM 657 C CA . ALA A 1 83 ? 6.413 -6.354 -16.914 1.00 97.62 83 ALA A CA 1
ATOM 658 C C . ALA A 1 83 ? 5.444 -5.720 -17.909 1.00 97.62 83 ALA A C 1
ATOM 660 O O . ALA A 1 83 ? 5.613 -4.569 -18.313 1.00 97.62 83 ALA A O 1
ATOM 661 N N . GLN A 1 84 ? 4.403 -6.468 -18.264 1.00 97.62 84 GLN A N 1
ATOM 662 C CA . GLN A 1 84 ? 3.284 -5.963 -19.048 1.00 97.62 84 GLN A CA 1
ATOM 663 C C . GLN A 1 84 ? 2.230 -5.357 -18.122 1.00 97.62 84 GLN A C 1
ATOM 665 O O . GLN A 1 84 ? 1.861 -5.952 -17.109 1.00 97.62 84 GLN A O 1
ATOM 670 N N . ILE A 1 85 ? 1.711 -4.181 -18.462 1.00 98.00 85 ILE A N 1
ATOM 671 C CA . ILE A 1 85 ? 0.642 -3.541 -17.699 1.00 98.00 85 ILE A CA 1
ATOM 672 C C . ILE A 1 85 ? -0.704 -4.153 -18.073 1.00 98.00 85 ILE A C 1
ATOM 674 O O . ILE A 1 85 ? -1.153 -4.067 -19.207 1.00 98.00 85 ILE A O 1
ATOM 678 N N . VAL A 1 86 ? -1.395 -4.703 -17.082 1.00 98.00 86 VAL A N 1
ATOM 679 C CA . VAL A 1 86 ? -2.725 -5.305 -17.235 1.00 98.00 86 VAL A CA 1
ATOM 680 C C . VAL A 1 86 ? -3.833 -4.300 -16.901 1.00 98.00 86 VAL A C 1
ATOM 682 O O . VAL A 1 86 ? -4.882 -4.283 -17.538 1.00 98.00 86 VAL A O 1
ATOM 685 N N . GLU A 1 87 ? -3.635 -3.456 -15.884 1.00 97.75 87 GLU A N 1
ATOM 686 C CA . GLU A 1 87 ? -4.627 -2.457 -15.457 1.00 97.75 87 GLU A CA 1
ATOM 687 C C . GLU A 1 87 ? -3.925 -1.219 -14.878 1.00 97.75 87 GLU A C 1
ATOM 689 O O . GLU A 1 87 ? -2.986 -1.343 -14.089 1.00 97.75 87 GLU A O 1
ATOM 694 N N . VAL A 1 88 ? -4.399 -0.020 -15.233 1.00 97.44 88 VAL A N 1
ATOM 695 C CA . VAL A 1 88 ? -3.876 1.256 -14.716 1.00 97.44 88 VAL A CA 1
ATOM 696 C C . VAL A 1 88 ? -4.859 1.857 -13.713 1.00 97.44 88 VAL A C 1
ATOM 698 O O . VAL A 1 88 ? -5.952 2.274 -14.087 1.00 97.44 88 VAL A O 1
ATOM 701 N N . PHE A 1 89 ? -4.461 1.947 -12.440 1.00 97.12 89 PHE A N 1
ATOM 702 C CA . PHE A 1 89 ? -5.268 2.576 -11.382 1.00 97.12 89 PHE A CA 1
ATOM 703 C C . PHE A 1 89 ? -4.865 4.031 -11.117 1.00 97.12 89 PHE A C 1
ATOM 705 O O . PHE A 1 89 ? -5.695 4.856 -10.739 1.00 97.12 89 PHE A O 1
ATOM 712 N N . LYS A 1 90 ? -3.578 4.353 -11.291 1.00 96.38 90 LYS A N 1
ATOM 713 C CA . LYS A 1 90 ? -3.008 5.695 -11.108 1.00 96.38 90 LYS A CA 1
ATOM 714 C C . LYS A 1 90 ? -1.774 5.858 -11.990 1.00 96.38 90 LYS A C 1
ATOM 716 O O . LYS A 1 90 ? -1.038 4.894 -12.170 1.00 96.38 90 LYS A O 1
ATOM 721 N N . GLY A 1 91 ? -1.530 7.073 -12.482 1.00 91.19 91 GLY A N 1
ATOM 722 C CA . GLY A 1 91 ? -0.311 7.413 -13.227 1.00 91.19 91 GLY A CA 1
ATOM 723 C C . GLY A 1 91 ? -0.474 7.503 -14.748 1.00 91.19 91 GLY A C 1
ATOM 724 O O . GLY A 1 91 ? 0.512 7.762 -15.428 1.00 91.19 91 GLY A O 1
ATOM 725 N N . ALA A 1 92 ? -1.692 7.366 -15.291 1.00 83.06 92 ALA A N 1
ATOM 726 C CA . ALA A 1 92 ? -1.949 7.519 -16.733 1.00 83.06 92 ALA A CA 1
ATOM 727 C C . ALA A 1 92 ? -1.498 8.892 -17.287 1.00 83.06 92 ALA A C 1
ATOM 729 O O . ALA A 1 92 ? -1.028 8.989 -18.414 1.00 83.06 92 ALA A O 1
ATOM 730 N N . GLU A 1 93 ? -1.584 9.941 -16.464 1.00 79.69 93 GLU A N 1
ATOM 731 C CA . GLU A 1 93 ? -1.195 11.320 -16.810 1.00 79.69 93 GLU A CA 1
ATOM 732 C C . GLU A 1 93 ? 0.241 11.681 -16.387 1.00 79.69 93 GLU A C 1
ATOM 734 O O . GLU A 1 93 ? 0.646 12.837 -16.493 1.00 79.69 93 GLU A O 1
ATOM 739 N N . SER A 1 94 ? 0.996 10.725 -15.844 1.00 79.19 94 SER A N 1
ATOM 740 C CA . SER A 1 94 ? 2.373 10.964 -15.398 1.00 79.19 94 SER A CA 1
ATOM 741 C C . SER A 1 94 ? 3.347 11.073 -16.574 1.00 79.19 94 SER A C 1
ATOM 743 O O . SER A 1 94 ? 3.005 10.724 -17.705 1.00 79.19 94 SER A O 1
ATOM 745 N N . ASP A 1 95 ? 4.582 11.502 -16.307 1.00 77.25 95 ASP A N 1
ATOM 746 C CA . ASP A 1 95 ? 5.624 11.662 -17.331 1.00 77.25 95 ASP A CA 1
ATOM 747 C C . ASP A 1 95 ? 5.943 10.360 -18.093 1.00 77.25 95 ASP A C 1
ATOM 749 O O . ASP A 1 95 ? 6.344 10.418 -19.254 1.00 77.25 95 ASP A O 1
ATOM 753 N N . MET A 1 96 ? 5.696 9.184 -17.496 1.00 77.94 96 MET A N 1
ATOM 754 C CA . MET A 1 96 ? 5.866 7.888 -18.171 1.00 77.94 96 MET A CA 1
ATOM 755 C C . MET A 1 96 ? 4.697 7.496 -19.092 1.00 77.94 96 MET A C 1
ATOM 757 O O . MET A 1 96 ? 4.883 6.604 -19.910 1.00 77.94 96 MET A O 1
ATOM 761 N N . ARG A 1 97 ? 3.518 8.136 -18.977 1.00 83.69 97 ARG A N 1
ATOM 762 C CA . ARG A 1 97 ? 2.290 7.869 -19.766 1.00 83.69 97 ARG A CA 1
ATOM 763 C C . ARG A 1 97 ? 2.066 6.390 -20.101 1.00 83.69 97 ARG A C 1
ATOM 765 O O . ARG A 1 97 ? 2.129 5.979 -21.256 1.00 83.69 97 ARG A O 1
ATOM 772 N N . ALA A 1 98 ? 1.783 5.610 -19.069 1.00 90.00 98 ALA A N 1
ATOM 773 C CA . ALA A 1 98 ? 1.580 4.176 -19.181 1.00 90.00 98 ALA A CA 1
ATOM 774 C C . ALA A 1 98 ? 0.131 3.815 -19.560 1.00 90.00 98 ALA A C 1
ATOM 776 O O . ALA A 1 98 ? -0.816 4.343 -18.965 1.00 90.00 98 ALA A O 1
ATOM 777 N N . ASN A 1 99 ? -0.040 2.880 -20.495 1.00 94.38 99 ASN A N 1
ATOM 778 C CA . ASN A 1 99 ? -1.323 2.324 -20.922 1.00 94.38 99 ASN A CA 1
ATOM 779 C C . ASN A 1 99 ? -1.398 0.819 -20.643 1.00 94.38 99 ASN A C 1
ATOM 781 O O . ASN A 1 99 ? -0.407 0.164 -20.333 1.00 94.38 99 ASN A O 1
ATOM 785 N N . VAL A 1 100 ? -2.607 0.269 -20.753 1.00 95.69 100 VAL A N 1
ATOM 786 C CA . VAL A 1 100 ? -2.810 -1.185 -20.751 1.00 95.69 100 VAL A CA 1
ATOM 787 C C . VAL A 1 100 ? -2.074 -1.799 -21.945 1.00 95.69 100 VAL A C 1
ATOM 789 O O . VAL A 1 100 ? -2.045 -1.204 -23.019 1.00 95.69 100 VAL A O 1
ATOM 792 N N . ASP A 1 101 ? -1.497 -2.975 -21.727 1.00 95.81 101 ASP A N 1
ATOM 793 C CA . ASP A 1 101 ? -0.647 -3.759 -22.626 1.00 95.81 101 ASP A CA 1
ATOM 794 C C . ASP A 1 101 ? 0.764 -3.200 -22.881 1.00 95.81 101 ASP A C 1
ATOM 796 O O . ASP A 1 101 ? 1.576 -3.906 -23.487 1.00 95.81 101 ASP A O 1
ATOM 800 N N . ASP A 1 102 ? 1.100 -2.006 -22.377 1.00 96.06 102 ASP A N 1
ATOM 801 C CA . ASP A 1 102 ? 2.466 -1.477 -22.446 1.00 96.06 102 ASP A CA 1
ATOM 802 C C . ASP A 1 102 ? 3.429 -2.356 -21.630 1.00 96.06 102 ASP A C 1
ATOM 804 O O . ASP A 1 102 ? 3.095 -2.843 -20.546 1.00 96.06 102 ASP A O 1
ATOM 808 N N . ILE A 1 103 ? 4.649 -2.533 -22.141 1.00 97.00 103 ILE A N 1
ATOM 809 C CA . ILE A 1 103 ? 5.741 -3.213 -21.437 1.00 97.00 103 ILE A CA 1
ATOM 810 C C . ILE A 1 103 ? 6.652 -2.147 -20.836 1.00 97.00 103 ILE A C 1
ATOM 812 O O . ILE A 1 103 ? 7.153 -1.286 -21.560 1.00 97.00 103 ILE A O 1
ATOM 816 N N . LEU A 1 104 ? 6.866 -2.213 -19.524 1.00 96.25 104 LEU A N 1
ATOM 817 C CA . LEU A 1 104 ? 7.717 -1.286 -18.785 1.00 96.25 104 LEU A CA 1
ATOM 818 C C . LEU A 1 104 ? 8.721 -2.025 -17.909 1.00 96.25 104 LEU A C 1
ATOM 820 O O . LEU A 1 104 ? 8.440 -3.104 -17.381 1.00 96.25 104 LEU A O 1
ATOM 824 N N . ASP A 1 105 ? 9.853 -1.364 -17.695 1.00 96.44 105 ASP A N 1
ATOM 825 C CA . ASP A 1 105 ? 10.869 -1.792 -16.749 1.00 96.44 105 ASP A CA 1
ATOM 826 C C . ASP A 1 105 ? 10.680 -1.090 -15.400 1.00 96.44 105 ASP A C 1
ATOM 828 O O . ASP A 1 105 ? 10.596 0.140 -15.304 1.00 96.44 105 ASP A O 1
ATOM 832 N N . PHE A 1 106 ? 10.618 -1.893 -14.341 1.00 96.88 106 PHE A N 1
ATOM 833 C CA . PHE A 1 106 ? 10.509 -1.448 -12.957 1.00 96.88 106 PHE A CA 1
ATOM 834 C C . PHE A 1 106 ? 11.803 -1.755 -12.217 1.00 96.88 106 PHE A C 1
ATOM 836 O O . PHE A 1 106 ? 12.257 -2.899 -12.184 1.00 96.88 106 PHE A O 1
ATOM 843 N N . TYR A 1 107 ? 12.361 -0.752 -11.554 1.00 95.94 107 TYR A N 1
ATOM 844 C CA . TYR A 1 107 ? 13.635 -0.864 -10.858 1.00 95.94 107 TYR A CA 1
ATOM 845 C C . TYR A 1 107 ? 13.429 -0.942 -9.352 1.00 95.94 107 TYR A C 1
ATOM 847 O O . TYR A 1 107 ? 12.596 -0.244 -8.771 1.00 95.94 107 TYR A O 1
ATOM 855 N N . THR A 1 108 ? 14.222 -1.774 -8.688 1.00 95.19 108 THR A N 1
ATOM 856 C CA . THR A 1 108 ? 14.288 -1.821 -7.230 1.00 95.19 108 THR A CA 1
ATOM 857 C C . THR A 1 108 ? 15.737 -1.954 -6.776 1.00 95.19 108 THR A C 1
ATOM 859 O O . THR A 1 108 ? 16.491 -2.702 -7.396 1.00 95.19 108 THR A O 1
ATOM 862 N N . PRO A 1 109 ? 16.171 -1.259 -5.712 1.00 91.38 109 PRO A N 1
ATOM 863 C CA . PRO A 1 109 ? 17.525 -1.430 -5.193 1.00 91.38 109 PRO A CA 1
ATOM 864 C C . PRO A 1 109 ? 17.793 -2.883 -4.780 1.00 91.38 109 PRO A C 1
ATOM 866 O O . PRO A 1 109 ? 16.865 -3.632 -4.477 1.00 91.38 109 PRO A O 1
ATOM 869 N N . GLN A 1 110 ? 19.048 -3.310 -4.681 1.00 84.44 110 GLN A N 1
ATOM 870 C CA . GLN A 1 110 ? 19.355 -4.619 -4.102 1.00 84.44 110 GLN A CA 1
ATOM 871 C C . GLN A 1 110 ? 19.225 -4.637 -2.561 1.00 84.44 110 GLN A C 1
ATOM 873 O O . GLN A 1 110 ? 19.389 -3.637 -1.866 1.00 84.44 110 GLN A O 1
ATOM 878 N N . ARG A 1 111 ? 18.917 -5.829 -2.024 1.00 66.81 111 ARG A N 1
ATOM 879 C CA . ARG A 1 111 ? 18.481 -6.188 -0.647 1.00 66.81 111 ARG A CA 1
ATOM 880 C C . ARG A 1 111 ? 18.792 -5.219 0.509 1.00 66.81 111 ARG A C 1
ATOM 882 O O . ARG A 1 111 ? 17.876 -4.932 1.277 1.00 66.81 111 ARG A O 1
ATOM 889 N N . ALA A 1 112 ? 20.039 -4.773 0.684 1.00 67.50 112 ALA A N 1
ATOM 890 C CA . ALA A 1 112 ? 20.427 -3.900 1.803 1.00 67.50 112 ALA A CA 1
ATOM 891 C C . ALA A 1 112 ? 19.711 -2.532 1.767 1.00 67.50 112 ALA A C 1
ATOM 893 O O . ALA A 1 112 ? 19.451 -1.932 2.804 1.00 67.50 112 ALA A O 1
ATOM 894 N N . LEU A 1 113 ? 19.292 -2.095 0.578 1.00 77.56 113 LEU A N 1
ATOM 895 C CA . LEU A 1 113 ? 18.704 -0.784 0.315 1.00 77.56 113 LEU A CA 1
ATOM 896 C C . LEU A 1 113 ? 17.183 -0.843 0.137 1.00 77.56 113 LEU A C 1
ATOM 898 O O . LEU A 1 113 ? 16.625 -0.163 -0.716 1.00 77.56 113 LEU A O 1
ATOM 902 N N . CYS A 1 114 ? 16.489 -1.671 0.925 1.00 84.88 114 CYS A N 1
ATOM 903 C CA . CYS A 1 114 ? 15.037 -1.840 0.802 1.00 84.88 114 CYS A CA 1
ATOM 904 C C . CYS A 1 114 ? 14.601 -2.412 -0.556 1.00 84.88 114 CYS A C 1
ATOM 906 O O . CYS A 1 114 ? 13.552 -2.044 -1.071 1.00 84.88 114 CYS A O 1
ATOM 908 N N . GLY A 1 115 ? 15.374 -3.325 -1.130 1.00 87.69 115 GLY A N 1
ATOM 909 C CA . GLY A 1 115 ? 15.024 -3.975 -2.389 1.00 87.69 115 GLY A CA 1
ATOM 910 C C . GLY A 1 115 ? 13.851 -4.943 -2.322 1.00 87.69 115 GLY A C 1
ATOM 911 O O . GLY A 1 115 ? 13.716 -5.693 -1.352 1.00 87.69 115 GLY A O 1
ATOM 912 N N . ARG A 1 116 ? 13.047 -5.001 -3.387 1.00 87.88 116 ARG A N 1
ATOM 913 C CA . ARG A 1 116 ? 12.047 -6.057 -3.623 1.00 87.88 116 ARG A CA 1
ATOM 914 C C . ARG A 1 116 ? 12.574 -7.071 -4.632 1.00 87.88 116 ARG A C 1
ATOM 916 O O . ARG A 1 116 ? 12.080 -7.154 -5.746 1.00 87.88 116 ARG A O 1
ATOM 923 N N . VAL A 1 117 ? 13.577 -7.850 -4.243 1.00 86.06 117 VAL A N 1
ATOM 924 C CA . VAL A 1 117 ? 14.110 -8.927 -5.095 1.00 86.06 117 VAL A CA 1
ATOM 925 C C . VAL A 1 117 ? 13.266 -10.202 -4.972 1.00 86.06 117 VAL A C 1
ATOM 927 O O . VAL A 1 117 ? 12.647 -10.422 -3.928 1.00 86.06 117 VAL A O 1
ATOM 930 N N . SER A 1 118 ? 13.290 -11.052 -6.001 1.00 89.06 118 SER A N 1
ATOM 931 C CA . SER A 1 118 ? 12.613 -12.363 -6.032 1.00 89.06 118 SER A CA 1
ATOM 932 C C . SER A 1 118 ? 11.077 -12.308 -6.099 1.00 89.06 118 SER A C 1
ATOM 934 O O . SER A 1 118 ? 10.401 -13.084 -5.426 1.00 89.06 118 SER A O 1
ATOM 936 N N . LEU A 1 119 ? 10.520 -11.380 -6.885 1.00 92.06 119 LEU A N 1
ATOM 937 C CA . LEU A 1 119 ? 9.084 -11.367 -7.210 1.00 92.06 119 LEU A CA 1
ATOM 938 C C . LEU A 1 119 ? 8.734 -12.274 -8.400 1.00 92.06 119 LEU A C 1
ATOM 940 O O . LEU A 1 119 ? 7.639 -12.831 -8.439 1.00 92.06 119 LEU A O 1
ATOM 944 N N . TYR A 1 120 ? 9.654 -12.406 -9.353 1.00 91.50 120 TYR A N 1
ATOM 945 C CA . TYR A 1 120 ? 9.487 -13.239 -10.538 1.00 91.50 120 TYR A CA 1
ATOM 946 C C . TYR A 1 120 ? 9.856 -14.694 -10.235 1.00 91.50 120 TYR A C 1
ATOM 948 O O . TYR A 1 120 ? 10.880 -14.957 -9.598 1.00 91.50 120 TYR A O 1
ATOM 956 N N . ASP A 1 121 ? 9.000 -15.615 -10.671 1.00 89.75 121 ASP A N 1
ATOM 957 C CA . ASP A 1 121 ? 9.188 -17.059 -10.565 1.00 89.75 121 ASP A CA 1
ATOM 958 C C . ASP A 1 121 ? 8.578 -17.723 -11.808 1.00 89.75 121 ASP A C 1
ATOM 960 O O . ASP A 1 121 ? 7.360 -17.703 -11.999 1.00 89.75 121 ASP A O 1
ATOM 964 N N . GLU A 1 122 ? 9.429 -18.286 -12.668 1.00 87.06 122 GLU A N 1
ATOM 965 C CA . GLU A 1 122 ? 9.019 -18.941 -13.920 1.00 87.06 122 GLU A CA 1
ATOM 966 C C . GLU A 1 122 ? 8.086 -20.135 -13.690 1.00 87.06 122 GLU A C 1
ATOM 968 O O . GLU A 1 122 ? 7.285 -20.479 -14.558 1.00 87.06 122 GLU A O 1
ATOM 973 N N . GLU A 1 123 ? 8.166 -20.778 -12.523 1.00 88.56 123 GLU A N 1
ATOM 974 C CA . GLU A 1 123 ? 7.389 -21.982 -12.227 1.00 88.56 123 GLU A CA 1
ATOM 975 C C . GLU A 1 123 ? 5.973 -21.667 -11.722 1.00 88.56 123 GLU A C 1
ATOM 977 O O . GLU A 1 123 ? 5.147 -22.574 -11.558 1.00 88.56 123 GLU A O 1
ATOM 982 N N . GLN A 1 124 ? 5.663 -20.394 -11.453 1.00 84.69 124 GLN A N 1
ATOM 983 C CA . GLN A 1 124 ? 4.375 -20.015 -10.890 1.00 84.69 124 GLN A CA 1
ATOM 984 C C . GLN A 1 124 ? 3.301 -19.769 -11.954 1.00 84.69 124 GLN A C 1
ATOM 986 O O . GLN A 1 124 ? 3.551 -19.150 -12.982 1.00 84.69 124 GLN A O 1
ATOM 991 N N . PRO A 1 125 ? 2.052 -20.198 -11.690 1.00 74.75 125 PRO A N 1
ATOM 992 C CA . PRO A 1 125 ? 0.973 -20.159 -12.677 1.00 74.75 125 PRO A CA 1
ATOM 993 C C . PRO A 1 125 ? 0.450 -18.749 -12.987 1.00 74.75 125 PRO A C 1
ATOM 995 O O . PRO A 1 125 ? -0.341 -18.593 -13.910 1.00 74.75 125 PRO A O 1
ATOM 998 N N . SER A 1 126 ? 0.811 -17.745 -12.185 1.00 84.50 126 SER A N 1
ATOM 999 C CA . SER A 1 126 ? 0.401 -16.354 -12.369 1.00 84.50 126 SER A CA 1
ATOM 1000 C C . SER A 1 126 ? 1.445 -15.441 -11.745 1.00 84.50 126 SER A C 1
ATOM 1002 O O . SER A 1 126 ? 1.575 -15.395 -10.518 1.00 84.50 126 SER A O 1
ATOM 1004 N N . ASN A 1 127 ? 2.119 -14.667 -12.590 1.00 92.81 127 ASN A N 1
ATOM 1005 C CA . ASN A 1 127 ? 3.080 -13.644 -12.194 1.00 92.81 127 ASN A CA 1
ATOM 1006 C C . ASN A 1 127 ? 2.448 -12.247 -12.165 1.00 92.81 127 ASN A C 1
ATOM 1008 O O . ASN A 1 127 ? 3.105 -11.245 -12.436 1.00 92.81 127 ASN A O 1
ATOM 1012 N N . GLU A 1 128 ? 1.162 -12.174 -11.817 1.00 97.44 128 GLU A N 1
ATOM 1013 C CA . GLU A 1 128 ? 0.449 -10.912 -11.682 1.00 97.44 128 GLU A CA 1
ATOM 1014 C C . GLU A 1 128 ? 0.595 -10.275 -10.294 1.00 97.44 128 GLU A C 1
ATOM 1016 O O . GLU A 1 128 ? 0.334 -10.894 -9.252 1.00 97.44 128 GLU A O 1
ATOM 1021 N N . TYR A 1 129 ? 0.927 -8.988 -10.281 1.00 98.19 129 TYR A N 1
ATOM 1022 C CA . TYR A 1 129 ? 1.146 -8.198 -9.077 1.00 98.19 129 TYR A CA 1
ATOM 1023 C C . TYR A 1 129 ? 0.480 -6.827 -9.176 1.00 98.19 129 TYR A C 1
ATOM 1025 O O . TYR A 1 129 ? 0.349 -6.246 -10.248 1.00 98.19 129 TYR A O 1
ATOM 1033 N N . LEU A 1 130 ? 0.105 -6.273 -8.027 1.00 98.38 130 LEU A N 1
ATOM 1034 C CA . LEU A 1 130 ? -0.078 -4.836 -7.870 1.00 98.38 130 LEU A CA 1
ATOM 1035 C C . LEU A 1 130 ? 1.283 -4.206 -7.606 1.00 98.38 130 LEU A C 1
ATOM 1037 O O . LEU A 1 130 ? 1.914 -4.527 -6.598 1.00 98.38 130 LEU A O 1
ATOM 1041 N N . PHE A 1 131 ? 1.694 -3.282 -8.464 1.00 98.06 131 PHE A N 1
ATOM 1042 C CA . PHE A 1 131 ? 2.865 -2.437 -8.275 1.00 98.06 131 PHE A CA 1
ATOM 1043 C C . PHE A 1 131 ? 2.419 -1.002 -8.005 1.00 98.06 131 PHE A C 1
ATOM 1045 O O . PHE A 1 131 ? 1.744 -0.378 -8.819 1.00 98.06 131 PHE A O 1
ATOM 1052 N N . THR A 1 132 ? 2.826 -0.467 -6.858 1.00 97.75 132 THR A N 1
ATOM 1053 C CA . THR A 1 132 ? 2.813 0.975 -6.587 1.00 97.75 132 THR A CA 1
ATOM 1054 C C . THR A 1 132 ? 4.247 1.457 -6.440 1.00 97.75 132 THR A C 1
ATOM 1056 O O . THR A 1 132 ? 5.098 0.707 -5.958 1.00 97.75 132 THR A O 1
ATOM 1059 N N . GLY A 1 133 ? 4.522 2.699 -6.815 1.00 96.50 133 GLY A N 1
ATOM 1060 C CA . GLY A 1 133 ? 5.882 3.215 -6.750 1.00 96.50 133 GLY A CA 1
ATOM 1061 C C . GLY A 1 133 ? 5.993 4.696 -7.054 1.00 96.50 133 GLY A C 1
ATOM 1062 O O . GLY A 1 133 ? 4.990 5.409 -7.102 1.00 96.50 133 GLY A O 1
ATOM 1063 N N . THR A 1 134 ? 7.229 5.141 -7.218 1.00 96.19 134 THR A N 1
ATOM 1064 C CA . THR A 1 134 ? 7.593 6.517 -7.563 1.00 96.19 134 THR A CA 1
ATOM 1065 C C . THR A 1 134 ? 8.154 6.568 -8.974 1.00 96.19 134 THR A C 1
ATOM 1067 O O . THR A 1 134 ? 8.739 5.596 -9.452 1.00 96.19 134 THR A O 1
ATOM 1070 N N . ILE A 1 135 ? 7.954 7.691 -9.656 1.00 95.81 135 ILE A N 1
ATOM 1071 C CA . ILE A 1 135 ? 8.628 7.971 -10.924 1.00 95.81 135 ILE A CA 1
ATOM 1072 C C . ILE A 1 135 ? 9.833 8.839 -10.593 1.00 95.81 135 ILE A C 1
ATOM 1074 O O . ILE A 1 135 ? 9.697 9.934 -10.051 1.00 95.81 135 ILE A O 1
ATOM 1078 N N . GLU A 1 136 ? 11.018 8.326 -10.886 1.00 93.88 136 GLU A N 1
ATOM 1079 C CA . GLU A 1 136 ? 12.282 8.964 -10.542 1.00 93.88 136 GLU A CA 1
ATOM 1080 C C . GLU A 1 136 ? 13.067 9.314 -11.802 1.00 93.88 136 GLU A C 1
ATOM 1082 O O . GLU A 1 136 ? 12.812 8.786 -12.883 1.00 93.88 136 GLU A O 1
ATOM 1087 N N . VAL A 1 137 ? 14.023 10.231 -11.664 1.00 93.69 137 VAL A N 1
ATOM 1088 C CA . VAL A 1 137 ? 14.924 10.637 -12.744 1.00 93.69 137 VAL A CA 1
ATOM 1089 C C . VAL A 1 137 ? 16.350 10.376 -12.282 1.00 93.69 137 VAL A C 1
ATOM 1091 O O . VAL A 1 137 ? 16.746 10.843 -11.213 1.00 93.69 137 VAL A O 1
ATOM 1094 N N . SER A 1 138 ? 17.106 9.602 -13.057 1.00 91.94 138 SER A N 1
ATOM 1095 C CA . SER A 1 138 ? 18.503 9.286 -12.762 1.00 91.94 138 SER A CA 1
ATOM 1096 C C . SER A 1 138 ? 19.411 10.509 -12.917 1.00 91.94 138 SER A C 1
ATOM 1098 O O . SER A 1 138 ? 19.024 11.531 -13.490 1.00 91.94 138 SER A O 1
ATOM 1100 N N . GLU A 1 139 ? 20.664 10.398 -12.467 1.00 88.94 139 GLU A N 1
ATOM 1101 C CA . GLU A 1 139 ? 21.667 11.457 -12.656 1.00 88.94 139 GLU A CA 1
ATOM 1102 C C . GLU A 1 139 ? 21.934 11.764 -14.140 1.00 88.94 139 GLU A C 1
ATOM 1104 O O . GLU A 1 139 ? 22.240 12.904 -14.491 1.00 88.94 139 GLU A O 1
ATOM 1109 N N . SER A 1 140 ? 21.758 10.776 -15.027 1.00 90.31 140 SER A N 1
ATOM 1110 C CA . SER A 1 140 ? 21.861 10.942 -16.482 1.00 90.31 140 SER A CA 1
ATOM 1111 C C . SER A 1 140 ? 20.591 11.504 -17.137 1.00 90.31 140 SER A C 1
ATOM 1113 O O . SER A 1 140 ? 20.564 11.704 -18.351 1.00 90.31 140 SER A O 1
ATOM 1115 N N . GLY A 1 141 ? 19.550 11.808 -16.354 1.00 92.50 141 GLY A N 1
ATOM 1116 C CA . GLY A 1 141 ? 18.292 12.381 -16.837 1.00 92.50 141 GLY A CA 1
ATOM 1117 C C . GLY A 1 141 ? 17.281 11.351 -17.346 1.00 92.50 141 GLY A C 1
ATOM 1118 O O . GLY A 1 141 ? 16.283 11.734 -17.958 1.00 92.50 141 GLY A O 1
ATOM 1119 N N . VAL A 1 142 ? 17.510 10.057 -17.111 1.00 92.06 142 VAL A N 1
ATOM 1120 C CA . VAL A 1 142 ? 16.595 8.987 -17.534 1.00 92.06 142 VAL A CA 1
ATOM 1121 C C . VAL A 1 142 ? 15.467 8.852 -16.519 1.00 92.06 142 VAL A C 1
ATOM 1123 O O . VAL A 1 142 ? 15.718 8.663 -15.333 1.00 92.06 142 VAL A O 1
ATOM 1126 N N . THR A 1 143 ? 14.220 8.945 -16.980 1.00 93.88 143 THR A N 1
ATOM 1127 C CA . THR A 1 143 ? 13.033 8.719 -16.140 1.00 93.88 143 THR A CA 1
ATOM 1128 C C . THR A 1 143 ? 12.748 7.223 -16.018 1.00 93.88 143 THR A C 1
ATOM 1130 O O . THR A 1 143 ? 12.768 6.523 -17.028 1.00 93.88 143 THR A O 1
ATOM 1133 N N . TYR A 1 144 ? 12.471 6.731 -14.810 1.00 94.50 144 TYR A N 1
ATOM 1134 C CA . TYR A 1 144 ? 12.230 5.312 -14.547 1.00 94.50 144 TYR A CA 1
ATOM 1135 C C . TYR A 1 144 ? 11.204 5.086 -13.425 1.00 94.50 144 TYR A C 1
ATOM 1137 O O . TYR A 1 144 ? 11.032 5.923 -12.537 1.00 94.50 144 TYR A O 1
ATOM 1145 N N . ALA A 1 145 ? 10.525 3.935 -13.456 1.00 96.62 145 ALA A N 1
ATOM 1146 C CA . ALA A 1 145 ? 9.587 3.525 -12.414 1.00 96.62 145 ALA A CA 1
ATOM 1147 C C . ALA A 1 145 ? 10.323 2.771 -11.298 1.00 96.62 145 ALA A C 1
ATOM 1149 O O . ALA A 1 145 ? 10.889 1.700 -11.529 1.00 96.62 145 ALA A O 1
ATOM 1150 N N . ALA A 1 146 ? 10.289 3.301 -10.078 1.00 95.88 146 ALA A N 1
ATOM 1151 C CA . ALA A 1 146 ? 10.951 2.723 -8.917 1.00 95.88 146 ALA A CA 1
ATOM 1152 C C . ALA A 1 146 ? 9.948 2.053 -7.965 1.00 95.88 146 ALA A C 1
ATOM 1154 O O . ALA A 1 146 ? 8.947 2.646 -7.554 1.00 95.88 146 ALA A O 1
ATOM 1155 N N . ILE A 1 147 ? 10.248 0.820 -7.551 1.00 96.25 147 ILE A N 1
ATOM 1156 C CA . ILE A 1 147 ? 9.548 0.112 -6.472 1.00 96.25 147 ILE A CA 1
ATOM 1157 C C . ILE A 1 147 ? 10.519 -0.215 -5.336 1.00 96.25 147 ILE A C 1
ATOM 1159 O O . ILE A 1 147 ? 11.696 -0.511 -5.540 1.00 96.25 147 ILE A O 1
ATOM 1163 N N . THR A 1 148 ? 10.028 -0.209 -4.097 1.00 93.44 148 THR A N 1
ATOM 1164 C CA . THR A 1 148 ? 10.863 -0.478 -2.912 1.00 93.44 148 THR A CA 1
ATOM 1165 C C . THR A 1 148 ? 10.171 -1.385 -1.901 1.00 93.44 148 THR A C 1
ATOM 1167 O O . THR A 1 148 ? 8.972 -1.663 -1.955 1.00 93.44 148 THR A O 1
ATOM 1170 N N . GLY A 1 149 ? 10.918 -1.805 -0.887 1.00 90.69 149 GLY A N 1
ATOM 1171 C CA . GLY A 1 149 ? 10.459 -2.555 0.275 1.00 90.69 149 GLY A CA 1
ATOM 1172 C C . GLY A 1 149 ? 9.284 -1.886 0.987 1.00 90.69 149 GLY A C 1
ATOM 1173 O O . GLY A 1 149 ? 8.461 -2.575 1.594 1.00 90.69 149 GLY A O 1
ATOM 1174 N N . CYS A 1 150 ? 9.163 -0.564 0.869 1.00 91.00 150 CYS A N 1
ATOM 1175 C CA . CYS A 1 150 ? 8.149 0.229 1.556 1.00 91.00 150 CYS A CA 1
ATOM 1176 C C . CYS A 1 150 ? 6.907 0.517 0.713 1.00 91.00 150 CYS A C 1
ATOM 1178 O O . CYS A 1 150 ? 5.839 0.773 1.279 1.00 91.00 150 CYS A O 1
ATOM 1180 N N . THR A 1 151 ? 7.019 0.406 -0.610 1.00 94.19 151 THR A N 1
ATOM 1181 C CA . THR A 1 151 ? 5.877 0.515 -1.525 1.00 94.19 151 THR A CA 1
ATOM 1182 C C . THR A 1 151 ? 4.860 -0.615 -1.308 1.00 94.19 151 THR A C 1
ATOM 1184 O O . THR A 1 151 ? 5.074 -1.560 -0.532 1.00 94.19 151 THR A O 1
ATOM 1187 N N . TRP A 1 152 ? 3.676 -0.490 -1.904 1.00 96.00 152 TRP A N 1
ATOM 1188 C CA . TRP A 1 152 ? 2.708 -1.582 -1.970 1.00 96.00 152 TRP A CA 1
ATOM 1189 C C . TRP A 1 152 ? 3.018 -2.425 -3.202 1.00 96.00 152 TRP A C 1
ATOM 1191 O O . TRP A 1 152 ? 2.705 -2.025 -4.320 1.00 96.00 152 TRP A O 1
ATOM 1201 N N . VAL A 1 153 ? 3.675 -3.558 -2.968 1.00 96.44 153 VAL A N 1
ATOM 1202 C CA . VAL A 1 153 ? 3.908 -4.599 -3.966 1.00 96.44 153 VAL A CA 1
ATOM 1203 C C . VAL A 1 153 ? 3.347 -5.892 -3.403 1.00 96.44 153 VAL A C 1
ATOM 1205 O O . VAL A 1 153 ? 3.798 -6.346 -2.347 1.00 96.44 153 VAL A O 1
ATOM 1208 N N . GLU A 1 154 ? 2.327 -6.438 -4.052 1.00 96.12 154 GLU A N 1
ATOM 1209 C CA . GLU A 1 154 ? 1.576 -7.594 -3.560 1.00 96.12 154 GLU A CA 1
ATOM 1210 C C . GLU A 1 154 ? 1.043 -8.418 -4.730 1.00 96.12 154 GLU A C 1
ATOM 1212 O O . GLU A 1 154 ? 0.703 -7.861 -5.773 1.00 96.12 154 GLU A O 1
ATOM 1217 N N . LYS A 1 155 ? 0.987 -9.745 -4.571 1.00 96.69 155 LYS A N 1
ATOM 1218 C CA . LYS A 1 155 ? 0.401 -10.623 -5.586 1.00 96.69 155 LYS A CA 1
ATOM 1219 C C . LYS A 1 155 ? -1.057 -10.268 -5.795 1.00 96.69 155 LYS A C 1
ATOM 1221 O O . LYS A 1 155 ? -1.797 -10.089 -4.827 1.00 96.69 155 LYS A O 1
AT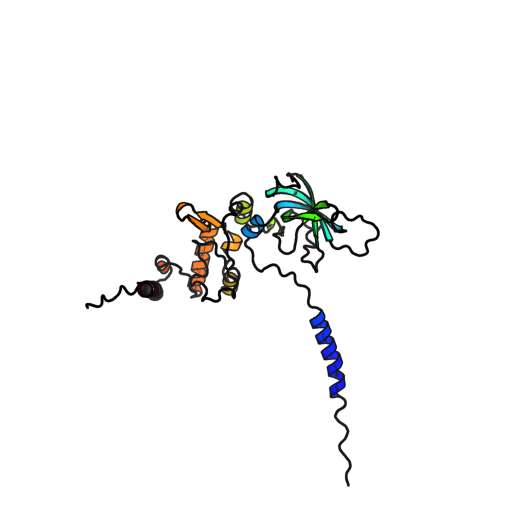OM 1226 N N . TRP A 1 156 ? -1.486 -10.241 -7.051 1.00 97.44 156 TRP A N 1
ATOM 1227 C CA . TRP A 1 156 ? -2.857 -9.869 -7.383 1.00 97.44 156 TRP A CA 1
ATOM 1228 C C . TRP A 1 156 ? -3.890 -10.793 -6.715 1.00 97.44 156 TRP A C 1
ATOM 1230 O O . TRP A 1 156 ? -4.895 -10.323 -6.189 1.00 97.44 156 TRP A O 1
ATOM 1240 N N . SER A 1 157 ? -3.598 -12.095 -6.638 1.00 95.94 157 SER A N 1
ATOM 1241 C CA . SER A 1 157 ? -4.456 -13.102 -5.995 1.00 95.94 157 SER A CA 1
ATOM 1242 C C . SER A 1 157 ? -4.635 -12.931 -4.483 1.00 95.94 157 SER A C 1
ATOM 1244 O O . SER A 1 157 ? -5.571 -13.493 -3.912 1.00 95.94 157 SER A O 1
ATOM 1246 N N . ASP A 1 158 ? -3.731 -12.210 -3.818 1.00 95.81 158 ASP A N 1
ATOM 1247 C CA . ASP A 1 158 ? -3.733 -12.077 -2.358 1.00 95.81 158 ASP A CA 1
ATOM 1248 C C . ASP A 1 158 ? -4.577 -10.878 -1.890 1.00 95.81 158 ASP A C 1
ATOM 1250 O O . ASP A 1 158 ? -5.093 -10.875 -0.755 1.00 95.81 158 ASP A O 1
ATOM 1254 N N . LEU A 1 159 ? -4.785 -9.911 -2.792 1.00 96.69 159 LEU A N 1
ATOM 1255 C CA . LEU A 1 159 ? -5.615 -8.731 -2.579 1.00 96.69 159 LEU A CA 1
ATOM 1256 C C . LEU A 1 159 ? -7.069 -9.106 -2.292 1.00 96.69 159 LEU A C 1
ATOM 1258 O O . LEU A 1 159 ? -7.631 -10.060 -2.828 1.00 96.69 159 LEU A O 1
ATOM 1262 N N . LYS A 1 160 ? -7.704 -8.327 -1.416 1.00 96.00 160 LYS A N 1
ATOM 1263 C CA . LYS A 1 160 ? -9.137 -8.452 -1.128 1.00 96.00 160 LYS A CA 1
ATOM 1264 C C . LYS A 1 160 ? -9.965 -7.704 -2.160 1.00 96.00 160 LYS A C 1
ATOM 1266 O O . LYS A 1 160 ? -9.524 -6.688 -2.691 1.00 96.00 160 LYS A O 1
ATOM 1271 N N . GLU A 1 161 ? -11.187 -8.173 -2.393 1.00 95.88 161 GLU A N 1
ATOM 1272 C CA . GLU A 1 161 ? -12.128 -7.528 -3.315 1.00 95.88 161 GLU A CA 1
ATOM 1273 C C . GLU A 1 161 ? -12.334 -6.047 -2.959 1.00 95.88 161 GLU A C 1
ATOM 1275 O O . GLU A 1 161 ? -12.294 -5.195 -3.841 1.00 95.88 161 GLU A O 1
ATOM 1280 N N . GLU A 1 162 ? -12.415 -5.710 -1.667 1.00 95.75 162 GLU A N 1
ATOM 1281 C CA . GLU A 1 162 ? -12.506 -4.323 -1.189 1.00 95.75 162 GLU A CA 1
ATOM 1282 C C . GLU A 1 162 ? -11.254 -3.494 -1.482 1.00 95.75 162 GLU A C 1
ATOM 1284 O O . GLU A 1 162 ? -11.352 -2.288 -1.696 1.00 95.75 162 GLU A O 1
ATOM 1289 N N . GLN A 1 163 ? -10.070 -4.110 -1.475 1.00 97.50 163 GLN A N 1
ATOM 1290 C CA . GLN A 1 163 ? -8.829 -3.420 -1.829 1.00 97.50 163 GLN A CA 1
ATOM 1291 C C . GLN A 1 163 ? -8.785 -3.149 -3.334 1.00 97.50 163 GLN A C 1
ATOM 1293 O O . GLN A 1 163 ? -8.365 -2.069 -3.739 1.00 97.50 163 GLN A O 1
ATOM 1298 N N . ILE A 1 164 ? -9.276 -4.086 -4.151 1.00 97.94 164 ILE A N 1
ATOM 1299 C CA . ILE A 1 164 ? -9.411 -3.922 -5.604 1.00 97.94 164 ILE A CA 1
ATOM 1300 C C . ILE A 1 164 ? -10.443 -2.830 -5.935 1.00 97.94 164 ILE A C 1
ATOM 1302 O O . ILE A 1 164 ? -10.161 -1.948 -6.744 1.00 97.94 164 ILE A O 1
ATOM 1306 N N . GLU A 1 165 ? -11.613 -2.826 -5.285 1.00 96.56 165 GLU A N 1
ATOM 1307 C CA . GLU A 1 165 ? -12.590 -1.725 -5.389 1.00 96.56 165 GLU A CA 1
ATOM 1308 C C . GLU A 1 165 ? -11.967 -0.394 -4.931 1.00 96.56 165 GLU A C 1
ATOM 1310 O O . GLU A 1 165 ? -12.168 0.649 -5.560 1.00 96.56 165 GLU A O 1
ATOM 1315 N N . GLY A 1 166 ? -11.145 -0.459 -3.880 1.00 96.88 166 GLY A N 1
ATOM 1316 C CA . GLY A 1 166 ? -10.289 0.615 -3.389 1.00 96.88 166 GLY A CA 1
ATOM 1317 C C . GLY A 1 166 ? -9.465 1.269 -4.484 1.00 96.88 166 GLY A C 1
ATOM 1318 O O . GLY A 1 166 ? -9.631 2.458 -4.771 1.00 96.88 166 GLY A O 1
ATOM 1319 N N . LEU A 1 167 ? -8.609 0.470 -5.118 1.00 98.00 167 LEU A N 1
ATOM 1320 C CA . LEU A 1 167 ? -7.730 0.877 -6.214 1.00 98.00 167 LEU A CA 1
ATOM 1321 C C . LEU A 1 167 ? -8.503 1.490 -7.387 1.00 98.00 167 LEU A C 1
ATOM 1323 O O . LEU A 1 167 ? -8.064 2.485 -7.954 1.00 98.00 167 LEU A O 1
ATOM 1327 N N . ARG A 1 168 ? -9.674 0.937 -7.720 1.00 97.19 168 ARG A N 1
ATOM 1328 C CA . ARG A 1 168 ? -10.516 1.404 -8.834 1.00 97.19 168 ARG A CA 1
ATOM 1329 C C . ARG A 1 168 ? -11.263 2.704 -8.563 1.00 97.19 168 ARG A C 1
ATOM 1331 O O . ARG A 1 168 ? -11.831 3.274 -9.492 1.00 97.19 168 ARG A O 1
ATOM 1338 N N . GLY A 1 169 ? -11.313 3.178 -7.320 1.00 95.38 169 GLY A N 1
ATOM 1339 C CA . GLY A 1 169 ? -12.054 4.400 -7.043 1.00 95.38 169 GLY A CA 1
ATOM 1340 C C . GLY A 1 169 ? -11.896 4.961 -5.645 1.00 95.38 169 GLY A C 1
ATOM 1341 O O . GLY A 1 169 ? -11.476 6.109 -5.505 1.00 95.38 169 GLY A O 1
ATOM 1342 N N . SER A 1 170 ? -12.254 4.223 -4.591 1.00 94.31 170 SER A N 1
ATOM 1343 C CA . SER A 1 170 ? -12.391 4.851 -3.265 1.00 94.31 170 SER A CA 1
ATOM 1344 C C . SER A 1 170 ? -11.064 5.345 -2.681 1.00 94.31 170 SER A C 1
ATOM 1346 O O . SER A 1 170 ? -11.063 6.335 -1.947 1.00 94.31 170 SER A O 1
ATOM 1348 N N . TYR A 1 171 ? -9.930 4.744 -3.054 1.00 97.25 171 TYR A N 1
ATOM 1349 C CA . TYR A 1 171 ? -8.607 5.197 -2.620 1.00 97.25 171 TYR A CA 1
ATOM 1350 C C . TYR A 1 171 ? -8.149 6.497 -3.282 1.00 97.25 171 TYR A C 1
ATOM 1352 O O . TYR A 1 171 ? -7.252 7.144 -2.752 1.00 97.25 171 TYR A O 1
ATOM 1360 N N . SER A 1 172 ? -8.815 6.964 -4.345 1.00 94.69 172 SER A N 1
ATOM 1361 C CA . SER A 1 172 ? -8.551 8.289 -4.931 1.00 94.69 172 SER A CA 1
ATOM 1362 C C . SER A 1 172 ? -8.892 9.458 -3.992 1.00 94.69 172 SER A C 1
ATOM 1364 O O . SER A 1 172 ? -8.472 10.590 -4.231 1.00 94.69 172 SER A O 1
ATOM 1366 N N . SER A 1 173 ? -9.607 9.202 -2.887 1.00 93.69 173 SER A N 1
ATOM 1367 C CA . SER A 1 173 ? -9.923 10.187 -1.841 1.00 93.69 173 SER A CA 1
ATOM 1368 C C . SER A 1 173 ? -8.705 10.527 -0.964 1.00 93.69 173 SER A C 1
ATOM 1370 O O . SER A 1 173 ? -8.744 10.408 0.260 1.00 93.69 173 SER A O 1
ATOM 1372 N N . CYS A 1 174 ? -7.614 10.984 -1.578 1.00 95.62 174 CYS A N 1
ATOM 1373 C CA . CYS A 1 174 ? -6.336 11.263 -0.913 1.00 95.62 174 CYS A CA 1
ATOM 1374 C C . CYS A 1 174 ? -6.324 12.538 -0.061 1.00 95.62 174 CYS A C 1
ATOM 1376 O O . CYS A 1 174 ? -5.371 12.792 0.670 1.00 95.62 174 CYS A O 1
ATOM 1378 N N . ASN A 1 175 ? -7.408 13.318 -0.094 1.00 94.69 175 ASN A N 1
ATOM 1379 C CA . ASN A 1 175 ? -7.594 14.484 0.777 1.00 94.69 175 ASN A CA 1
ATOM 1380 C C . ASN A 1 175 ? -7.794 14.091 2.248 1.00 94.69 175 ASN A C 1
ATOM 1382 O O . ASN A 1 175 ? -7.766 14.946 3.133 1.00 94.69 175 ASN A O 1
ATOM 1386 N N . CYS A 1 176 ? -8.026 12.807 2.512 1.00 94.69 176 CYS A N 1
ATOM 1387 C CA . CYS A 1 176 ? -8.206 12.289 3.847 1.00 94.69 176 CYS A CA 1
ATOM 1388 C C . CYS A 1 176 ? -6.940 11.626 4.378 1.00 94.69 176 CYS A C 1
ATOM 1390 O O . CYS A 1 176 ? -6.422 10.682 3.792 1.00 94.69 176 CYS A O 1
ATOM 1392 N N . THR A 1 177 ? -6.477 12.090 5.537 1.00 91.06 177 THR A N 1
ATOM 1393 C CA . THR A 1 177 ? -5.329 11.497 6.225 1.00 91.06 177 THR A CA 1
ATOM 1394 C C . THR A 1 177 ? -5.764 10.304 7.066 1.00 91.06 177 THR A C 1
ATOM 1396 O O . THR A 1 177 ? -6.654 10.421 7.917 1.00 91.06 177 THR A O 1
ATOM 1399 N N . ILE A 1 178 ? -5.095 9.171 6.872 1.00 91.12 178 ILE A N 1
ATOM 1400 C CA . ILE A 1 178 ? -5.255 7.994 7.714 1.00 91.12 178 ILE A CA 1
ATOM 1401 C C . ILE A 1 178 ? -4.167 8.016 8.790 1.00 91.12 178 ILE A C 1
ATOM 1403 O O . ILE A 1 178 ? -2.984 8.213 8.524 1.00 91.12 178 ILE A O 1
ATOM 1407 N N . TYR A 1 179 ? -4.571 7.848 10.048 1.00 83.00 179 TYR A N 1
ATOM 1408 C CA . TYR A 1 179 ? -3.665 7.957 11.188 1.00 83.00 179 TYR A CA 1
ATOM 1409 C C . TYR A 1 179 ? -3.361 6.571 11.770 1.00 83.00 179 TYR A C 1
ATOM 1411 O O . TYR A 1 179 ? -4.244 5.980 12.413 1.00 83.00 179 TYR A O 1
ATOM 1419 N N . PRO A 1 180 ? -2.131 6.043 11.606 1.00 82.81 180 PRO A N 1
ATOM 1420 C CA . PRO A 1 180 ? -1.725 4.822 12.283 1.00 82.81 180 PRO A CA 1
ATOM 1421 C C . PRO A 1 180 ? -1.578 5.074 13.784 1.00 82.81 180 PRO A C 1
ATOM 1423 O O . PRO A 1 180 ? -0.903 6.002 14.228 1.00 82.81 180 PRO A O 1
ATOM 1426 N N . VAL A 1 181 ? -2.175 4.205 14.596 1.00 75.56 181 VAL A N 1
ATOM 1427 C CA . VAL A 1 181 ? -1.981 4.193 16.051 1.00 75.56 181 VAL A CA 1
ATOM 1428 C C . VAL A 1 181 ? -1.061 3.036 16.408 1.00 75.56 181 VAL A C 1
ATOM 1430 O O . VAL A 1 181 ? -1.499 2.004 16.916 1.00 75.56 181 VAL A O 1
ATOM 1433 N N . SER A 1 182 ? 0.233 3.199 16.144 1.00 59.75 182 SER A N 1
ATOM 1434 C CA . SER A 1 182 ? 1.278 2.361 16.735 1.00 59.75 182 SER A CA 1
ATOM 1435 C C . SER A 1 182 ? 1.720 3.005 18.059 1.00 59.75 182 SER A C 1
ATOM 1437 O O . SER A 1 182 ? 1.872 4.222 18.177 1.00 59.75 182 SER A O 1
ATOM 1439 N N . GLY A 1 183 ? 1.777 2.214 19.131 1.00 51.56 183 GLY A N 1
ATOM 1440 C CA . GLY A 1 183 ? 2.041 2.730 20.474 1.00 51.56 183 GLY A CA 1
ATOM 1441 C C . GLY A 1 183 ? 3.442 3.331 20.598 1.00 51.56 183 GLY A C 1
ATOM 1442 O O . GLY A 1 183 ? 4.401 2.600 20.433 1.00 51.56 183 GLY A O 1
ATOM 1443 N N . GLU A 1 184 ? 3.507 4.641 20.868 1.00 37.75 184 GLU A N 1
ATOM 1444 C CA . GLU A 1 184 ? 4.436 5.368 21.774 1.00 37.75 184 GLU A CA 1
ATOM 1445 C C . GLU A 1 184 ? 4.428 6.885 21.501 1.00 37.75 184 GLU A C 1
ATOM 1447 O O . GLU A 1 184 ? 4.629 7.673 22.420 1.00 37.75 184 GLU A O 1
ATOM 1452 N N . LYS A 1 185 ? 4.054 7.337 20.292 1.00 38.84 185 LYS A N 1
ATOM 1453 C CA . LYS A 1 185 ? 3.873 8.779 19.996 1.00 38.84 185 LYS A CA 1
ATOM 1454 C C . LYS A 1 185 ? 2.537 9.374 20.454 1.00 38.84 185 LYS A C 1
ATOM 1456 O O . LYS A 1 185 ? 2.273 10.551 20.234 1.00 38.84 185 LYS A O 1
ATOM 1461 N N . PHE A 1 186 ? 1.719 8.604 21.167 1.00 39.75 186 PHE A N 1
ATOM 1462 C CA . PHE A 1 186 ? 0.766 9.188 22.103 1.00 39.75 186 PHE A CA 1
ATOM 1463 C C . PHE A 1 186 ? 1.492 9.349 23.444 1.00 39.75 186 PHE A C 1
ATOM 1465 O O . PHE A 1 186 ? 1.445 8.473 24.301 1.00 39.75 186 PHE A O 1
ATOM 1472 N N . THR A 1 187 ? 2.133 10.500 23.651 1.00 34.88 187 THR A N 1
ATOM 1473 C CA . THR A 1 187 ? 2.570 10.953 24.987 1.00 34.88 187 THR A CA 1
ATOM 1474 C C . THR A 1 187 ? 1.377 11.236 25.921 1.00 34.88 187 THR A C 1
ATOM 1476 O O . THR A 1 187 ? 1.545 11.524 27.104 1.00 34.88 187 THR A O 1
ATOM 1479 N N . GLY A 1 188 ? 0.145 11.108 25.411 1.00 38.59 188 GLY A N 1
ATOM 1480 C CA . GLY A 1 188 ? -1.099 11.039 26.171 1.00 38.59 188 GLY A CA 1
ATOM 1481 C C . GLY A 1 188 ? -1.653 9.614 26.268 1.00 38.59 188 GLY A C 1
ATOM 1482 O O . GLY A 1 188 ? -1.309 8.727 25.499 1.00 38.59 188 GLY A O 1
ATOM 1483 N N . LYS A 1 189 ? -2.573 9.372 27.209 1.00 36.72 189 LYS A N 1
ATOM 1484 C CA . LYS A 1 189 ? -3.319 8.101 27.270 1.00 36.72 189 LYS A CA 1
ATOM 1485 C C . LYS A 1 189 ? -3.938 7.840 25.886 1.00 36.72 189 LYS A C 1
ATOM 1487 O O . LYS A 1 189 ? -4.638 8.740 25.417 1.00 36.72 189 LYS A O 1
ATOM 1492 N N . PRO A 1 190 ? -3.735 6.662 25.254 1.00 41.34 190 PRO A N 1
ATOM 1493 C CA . PRO A 1 190 ? -4.346 6.373 23.961 1.00 41.34 190 PRO A CA 1
ATOM 1494 C C . PRO A 1 190 ? -5.849 6.650 24.059 1.00 41.34 190 PRO A C 1
ATOM 1496 O O . PRO A 1 190 ? -6.431 6.383 25.129 1.00 41.34 190 PRO A O 1
ATOM 1499 N N . PRO A 1 191 ? -6.490 7.197 23.008 1.00 50.19 191 PRO A N 1
ATOM 1500 C CA . PRO A 1 191 ? -7.925 7.416 23.033 1.00 50.19 191 PRO A CA 1
ATOM 1501 C C . PRO A 1 191 ? -8.593 6.126 23.509 1.00 50.19 191 PRO A C 1
ATOM 1503 O O . PRO A 1 191 ? -8.239 5.020 23.094 1.00 50.19 191 PRO A O 1
ATOM 1506 N N . ARG A 1 192 ? -9.524 6.249 24.467 1.00 54.28 192 ARG A N 1
ATOM 1507 C CA . ARG A 1 192 ? -10.158 5.083 25.118 1.00 54.28 192 ARG A CA 1
ATOM 1508 C C . ARG A 1 192 ? -10.801 4.127 24.114 1.00 54.28 192 ARG A C 1
ATOM 1510 O O . ARG A 1 192 ? -11.080 2.984 24.475 1.00 54.28 192 ARG A O 1
ATOM 1517 N N . ASN A 1 193 ? -11.043 4.610 22.900 1.00 60.81 193 ASN A N 1
ATOM 1518 C CA . ASN A 1 193 ? -11.562 3.857 21.791 1.00 60.81 193 ASN A CA 1
ATOM 1519 C C . ASN A 1 193 ? -10.443 3.563 20.779 1.00 60.81 193 ASN A C 1
ATOM 1521 O O . ASN A 1 193 ? -10.039 4.439 20.023 1.00 60.81 193 ASN A O 1
ATOM 1525 N N . ARG A 1 194 ? -9.923 2.329 20.807 1.00 66.88 194 ARG A N 1
ATOM 1526 C CA . ARG A 1 194 ? -8.799 1.889 19.956 1.00 66.88 194 ARG A CA 1
ATOM 1527 C C . ARG A 1 194 ? -9.183 1.680 18.487 1.00 66.88 194 ARG A C 1
ATOM 1529 O O . ARG A 1 194 ? -8.292 1.559 17.660 1.00 66.88 194 ARG A O 1
ATOM 1536 N N . PHE A 1 195 ? -10.485 1.631 18.209 1.00 76.88 195 PHE A N 1
ATOM 1537 C CA . PHE A 1 195 ? -11.078 1.452 16.889 1.00 76.88 195 PHE A CA 1
ATOM 1538 C C . PHE A 1 195 ? -12.259 2.416 16.782 1.00 76.88 195 PHE A C 1
ATOM 1540 O O . PHE A 1 195 ? -13.185 2.343 17.595 1.00 76.88 195 PHE A O 1
ATOM 1547 N N . ASN A 1 196 ? -12.230 3.341 15.830 1.00 79.19 196 ASN A N 1
ATOM 1548 C CA . ASN A 1 196 ? -13.289 4.326 15.651 1.00 79.19 196 ASN A CA 1
ATOM 1549 C C . ASN A 1 196 ? -13.642 4.414 14.176 1.00 79.19 196 ASN A C 1
ATOM 1551 O O . ASN A 1 196 ? -12.764 4.614 13.354 1.00 79.19 196 ASN A O 1
ATOM 1555 N N . ILE A 1 197 ? -14.928 4.285 13.871 1.00 82.00 197 ILE A N 1
ATOM 1556 C CA . ILE A 1 197 ? -15.420 4.353 12.501 1.00 82.00 197 ILE A CA 1
ATOM 1557 C C . ILE A 1 197 ? -15.572 5.792 11.998 1.00 82.00 197 ILE A C 1
ATOM 1559 O O . ILE A 1 197 ? -15.450 6.050 10.812 1.00 82.00 197 ILE A O 1
ATOM 1563 N N . GLN A 1 198 ? -15.789 6.737 12.917 1.00 83.81 198 GLN A N 1
ATOM 1564 C CA . GLN A 1 198 ? -16.054 8.149 12.617 1.00 83.81 198 GLN A CA 1
ATOM 1565 C C . GLN A 1 198 ? -14.784 8.959 12.332 1.00 83.81 198 GLN A C 1
ATOM 1567 O O . GLN A 1 198 ? -14.847 10.168 12.159 1.00 83.81 198 GLN A O 1
ATOM 1572 N N . THR A 1 199 ? -13.624 8.313 12.392 1.00 85.25 199 THR A N 1
ATOM 1573 C CA . THR A 1 199 ? -12.314 8.920 12.167 1.00 85.25 199 THR A CA 1
ATOM 1574 C C . THR A 1 199 ? -11.473 7.897 11.431 1.00 85.25 199 THR A C 1
ATOM 1576 O O . THR A 1 199 ? -11.518 6.731 11.820 1.00 85.25 199 THR A O 1
ATOM 1579 N N . CYS A 1 200 ? -10.652 8.305 10.469 1.00 91.69 200 CYS A N 1
ATOM 1580 C CA . CYS A 1 200 ? -9.761 7.400 9.735 1.00 91.69 200 CYS A CA 1
ATOM 1581 C C . CYS A 1 200 ? -8.521 6.987 10.535 1.00 91.69 200 CYS A C 1
ATOM 1583 O O . CYS A 1 200 ? -7.376 7.157 10.136 1.00 91.69 200 CYS A O 1
ATOM 1585 N N . VAL A 1 201 ? -8.761 6.481 11.735 1.00 88.25 201 VAL A N 1
ATOM 1586 C CA . VAL A 1 201 ? -7.743 5.977 12.642 1.00 88.25 201 VAL A CA 1
ATOM 1587 C C . VAL A 1 201 ? -7.705 4.465 12.474 1.00 88.25 201 VAL A C 1
ATOM 1589 O O . VAL A 1 201 ? -8.744 3.821 12.631 1.00 88.25 201 VAL A O 1
ATOM 1592 N N . PHE A 1 202 ? -6.530 3.894 12.208 1.00 87.81 202 PHE A N 1
ATOM 1593 C CA . PHE A 1 202 ? -6.334 2.440 12.177 1.00 87.81 202 PHE A CA 1
ATOM 1594 C C . PHE A 1 202 ? -5.266 1.998 13.179 1.00 87.81 202 PHE A C 1
ATOM 1596 O O . PHE A 1 202 ? -4.357 2.750 13.533 1.00 87.81 202 PHE A O 1
ATOM 1603 N N . ASN A 1 203 ? -5.411 0.786 13.717 1.00 86.50 203 ASN A N 1
ATOM 1604 C CA . ASN A 1 203 ? -4.575 0.295 14.816 1.00 86.50 203 ASN A CA 1
ATOM 1605 C C . ASN A 1 203 ? -4.218 -1.193 14.647 1.00 86.50 203 ASN A C 1
ATOM 1607 O O . ASN A 1 203 ? -4.703 -2.042 15.412 1.00 86.50 203 ASN A O 1
ATOM 1611 N N . PRO A 1 204 ? -3.340 -1.512 13.682 1.00 86.44 204 PRO A N 1
ATOM 1612 C CA . PRO A 1 204 ? -2.951 -2.888 13.372 1.00 86.44 204 PRO A CA 1
ATOM 1613 C C . PRO A 1 204 ? -2.260 -3.579 14.545 1.00 86.44 204 PRO A C 1
ATOM 1615 O O . PRO A 1 204 ? -2.478 -4.763 14.809 1.00 86.44 204 PRO A O 1
ATOM 1618 N N . VAL A 1 205 ? -1.485 -2.827 15.332 1.00 84.75 205 VAL A N 1
ATOM 1619 C CA . VAL A 1 205 ? -0.810 -3.344 16.530 1.00 84.75 205 VAL A CA 1
ATOM 1620 C C . VAL A 1 205 ? -1.830 -3.812 17.571 1.00 84.75 205 VAL A C 1
ATOM 1622 O O . VAL A 1 205 ? -1.696 -4.898 18.135 1.00 84.75 205 VAL A O 1
ATOM 1625 N N . SER A 1 206 ? -2.883 -3.030 17.827 1.00 83.31 206 SER A N 1
ATOM 1626 C CA . SER A 1 206 ? -3.942 -3.440 18.755 1.00 83.31 206 SER A CA 1
ATOM 1627 C C . SER A 1 206 ? -4.772 -4.590 18.209 1.00 83.31 206 SER A C 1
ATOM 1629 O O . SER A 1 206 ? -5.142 -5.454 19.001 1.00 83.31 206 SER A O 1
ATOM 1631 N N . ALA A 1 207 ? -5.058 -4.623 16.904 1.00 87.19 207 ALA A N 1
ATOM 1632 C CA . ALA A 1 207 ? -5.764 -5.742 16.284 1.00 87.19 207 ALA A CA 1
ATOM 1633 C C . ALA A 1 207 ? -4.992 -7.056 16.501 1.00 87.19 207 ALA A C 1
ATOM 1635 O O . ALA A 1 207 ? -5.530 -7.998 17.090 1.00 87.19 207 ALA A O 1
ATOM 1636 N N . LYS A 1 208 ? -3.687 -7.058 16.191 1.00 87.94 208 LYS A N 1
ATOM 1637 C CA . LYS A 1 208 ? -2.776 -8.185 16.437 1.00 87.94 208 LYS A CA 1
ATOM 1638 C C . LYS A 1 208 ? -2.713 -8.577 17.917 1.00 87.94 208 LYS A C 1
ATOM 1640 O O . LYS A 1 208 ? -2.962 -9.731 18.257 1.00 87.94 208 LYS A O 1
ATOM 1645 N N . ASN A 1 209 ? -2.464 -7.622 18.816 1.00 85.19 209 ASN A N 1
ATOM 1646 C CA . ASN A 1 209 ? -2.338 -7.882 20.259 1.00 85.19 209 ASN A CA 1
ATOM 1647 C C . ASN A 1 209 ? -3.631 -8.412 20.896 1.00 85.19 209 ASN A C 1
ATOM 1649 O O . ASN A 1 209 ? -3.592 -9.183 21.855 1.00 85.19 209 ASN A O 1
ATOM 1653 N N . LEU A 1 210 ? -4.791 -7.990 20.392 1.00 84.50 210 LEU A N 1
ATOM 1654 C CA . LEU A 1 210 ? -6.096 -8.466 20.857 1.00 84.50 210 LEU A CA 1
ATOM 1655 C C . LEU A 1 210 ? -6.552 -9.737 20.120 1.00 84.50 210 LEU A C 1
ATOM 1657 O O . LEU A 1 210 ? -7.596 -10.298 20.477 1.00 84.50 210 LEU A O 1
ATOM 1661 N N . GLN A 1 211 ? -5.767 -10.207 19.143 1.00 90.12 211 GLN A N 1
ATOM 1662 C CA . GLN A 1 211 ? -6.073 -11.332 18.260 1.00 90.12 211 GLN A CA 1
ATOM 1663 C C . GLN A 1 211 ? -7.458 -11.160 17.621 1.00 90.12 211 GLN A C 1
ATOM 1665 O O . GLN A 1 211 ? -8.354 -11.995 17.778 1.00 90.12 211 GLN A O 1
ATOM 1670 N N . VAL A 1 212 ? -7.679 -10.002 17.009 1.00 90.81 212 VAL A N 1
ATOM 1671 C CA . VAL A 1 212 ? -8.883 -9.693 16.238 1.00 90.81 212 VAL A CA 1
ATOM 1672 C C . VAL A 1 212 ? -8.477 -9.231 14.848 1.00 90.81 212 VAL A C 1
ATOM 1674 O O . VAL A 1 212 ? -7.377 -8.717 14.665 1.00 90.81 212 VAL A O 1
ATOM 1677 N N . THR A 1 213 ? -9.374 -9.400 13.885 1.00 93.06 213 THR A N 1
ATOM 1678 C CA . THR A 1 213 ? -9.172 -8.940 12.511 1.00 93.06 213 THR A CA 1
ATOM 1679 C C . THR A 1 213 ? -8.959 -7.426 12.464 1.00 93.06 213 THR A C 1
ATOM 1681 O O . THR A 1 213 ? -9.663 -6.671 13.146 1.00 93.06 213 THR A O 1
ATOM 1684 N N . ASP A 1 214 ? -7.993 -6.979 11.666 1.00 92.81 214 ASP A N 1
ATOM 1685 C CA . ASP A 1 214 ? -7.820 -5.566 11.335 1.00 92.81 214 ASP A CA 1
ATOM 1686 C C . ASP A 1 214 ? -8.746 -5.210 10.168 1.00 92.81 214 ASP A C 1
ATOM 1688 O O . ASP A 1 214 ? -8.431 -5.451 9.006 1.00 92.81 214 ASP A O 1
ATOM 1692 N N . CYS A 1 215 ? -9.944 -4.731 10.496 1.00 95.06 215 CYS A N 1
ATOM 1693 C CA . CYS A 1 215 ? -10.961 -4.437 9.492 1.00 95.06 215 CYS A CA 1
ATOM 1694 C C . CYS A 1 215 ? -10.583 -3.230 8.637 1.00 95.06 215 CYS A C 1
ATOM 1696 O O . CYS A 1 215 ? -10.921 -3.205 7.462 1.00 95.06 215 CYS A O 1
ATOM 1698 N N . GLU A 1 216 ? -9.904 -2.247 9.230 1.00 94.69 216 GLU A N 1
ATOM 1699 C CA . GLU A 1 216 ? -9.428 -1.056 8.542 1.00 94.69 216 GLU A CA 1
ATOM 1700 C C . GLU A 1 216 ? -8.437 -1.456 7.451 1.00 94.69 216 GLU A C 1
ATOM 1702 O O . GLU A 1 216 ? -8.682 -1.156 6.295 1.00 94.69 216 GLU A O 1
ATOM 1707 N N . LEU A 1 217 ? -7.406 -2.240 7.782 1.00 93.81 217 LEU A N 1
ATOM 1708 C CA . LEU A 1 217 ? -6.398 -2.667 6.805 1.00 93.81 217 LEU A CA 1
ATOM 1709 C C . LEU A 1 217 ? -6.970 -3.492 5.635 1.00 93.81 217 LEU A C 1
ATOM 1711 O O . LEU A 1 217 ? -6.493 -3.372 4.509 1.00 93.81 217 LEU A O 1
ATOM 1715 N N . LEU A 1 218 ? -7.941 -4.367 5.913 1.00 94.81 218 LEU A N 1
ATOM 1716 C CA . LEU A 1 218 ? -8.446 -5.330 4.927 1.00 94.81 218 LEU A CA 1
ATOM 1717 C C . LEU A 1 218 ? -9.591 -4.791 4.070 1.00 94.81 218 LEU A C 1
ATOM 1719 O O . LEU A 1 218 ? -9.688 -5.148 2.903 1.00 94.81 218 LEU A O 1
ATOM 1723 N N . TYR A 1 219 ? -10.471 -3.983 4.661 1.00 96.44 219 TYR A N 1
ATOM 1724 C CA . TYR A 1 219 ? -11.747 -3.597 4.052 1.00 96.44 219 TYR A CA 1
ATOM 1725 C C . TYR A 1 219 ? -12.007 -2.087 4.124 1.00 96.44 219 TYR A C 1
ATOM 1727 O O . TYR A 1 219 ? -13.021 -1.603 3.627 1.00 96.44 219 TYR A O 1
ATOM 1735 N N . GLY A 1 220 ? -11.147 -1.330 4.807 1.00 95.56 220 GLY A N 1
ATOM 1736 C CA . GLY A 1 220 ? -11.343 0.091 5.040 1.00 95.56 220 GLY A CA 1
ATOM 1737 C C . GLY A 1 220 ? -11.069 0.929 3.795 1.00 95.56 220 GLY A C 1
ATOM 1738 O O . GLY A 1 220 ? -10.091 0.734 3.079 1.00 95.56 220 GLY A O 1
ATOM 1739 N N . SER A 1 221 ? -11.927 1.922 3.579 1.00 97.06 221 SER A N 1
ATOM 1740 C CA . SER A 1 221 ? -11.659 3.082 2.726 1.00 97.06 221 SER A CA 1
ATOM 1741 C C . SER A 1 221 ? -11.992 4.340 3.513 1.00 97.06 221 SER A C 1
ATOM 1743 O O . SER A 1 221 ? -13.097 4.461 4.043 1.00 97.06 221 SER A O 1
ATOM 1745 N N . CYS A 1 222 ? -11.041 5.253 3.631 1.00 97.06 222 CYS A N 1
ATOM 1746 C CA . CYS A 1 222 ? -11.229 6.533 4.289 1.00 97.06 222 CYS A CA 1
ATOM 1747 C C . CYS A 1 222 ? -11.721 7.565 3.272 1.00 97.06 222 CYS A C 1
ATOM 1749 O O . CYS A 1 222 ? -11.038 7.843 2.288 1.00 97.06 222 CYS A O 1
ATOM 1751 N N . ILE A 1 223 ? -12.901 8.135 3.502 1.00 96.50 223 ILE A N 1
ATOM 1752 C CA . ILE A 1 223 ? -13.560 9.041 2.556 1.00 96.50 223 ILE A CA 1
ATOM 1753 C C . ILE A 1 223 ? -13.972 10.347 3.234 1.00 96.50 223 ILE A C 1
ATOM 1755 O O . ILE A 1 223 ? -14.192 10.403 4.448 1.00 96.50 223 ILE A O 1
ATOM 1759 N N . TRP A 1 224 ? -14.087 11.408 2.436 1.00 95.19 224 TRP A N 1
ATOM 1760 C CA . TRP A 1 224 ? -14.591 12.695 2.904 1.00 95.19 224 TRP A CA 1
ATOM 1761 C C . TRP A 1 224 ? -16.103 12.624 3.132 1.00 95.19 224 TRP A C 1
ATOM 1763 O O . TRP A 1 224 ? -16.864 12.316 2.216 1.00 95.19 224 TRP A O 1
ATOM 1773 N N . ASN A 1 225 ? -16.548 12.960 4.340 1.00 94.06 225 ASN A N 1
ATOM 1774 C CA . ASN A 1 225 ? -17.954 13.139 4.664 1.00 94.06 225 ASN A CA 1
ATOM 1775 C C . ASN A 1 225 ? -18.280 14.641 4.703 1.00 94.06 225 ASN A C 1
ATOM 1777 O O . ASN A 1 225 ? -17.899 15.360 5.632 1.00 94.06 225 ASN A O 1
ATOM 1781 N N . GLY A 1 226 ? -19.029 15.101 3.695 1.00 92.88 226 GLY A N 1
ATOM 1782 C CA . GLY A 1 226 ? -19.446 16.499 3.570 1.00 92.88 226 GLY A CA 1
ATOM 1783 C C . GLY A 1 226 ? -20.395 16.975 4.674 1.00 92.88 226 GLY A C 1
ATOM 1784 O O . GLY A 1 226 ? -20.304 18.126 5.088 1.00 92.88 226 GLY A O 1
ATOM 1785 N N . GLU A 1 227 ? -21.253 16.105 5.213 1.00 92.88 227 GLU A N 1
ATOM 1786 C CA . GLU A 1 227 ? -22.192 16.463 6.289 1.00 92.88 227 GLU A CA 1
ATOM 1787 C C . GLU A 1 227 ? -21.473 16.756 7.610 1.00 92.88 227 GLU A C 1
ATOM 1789 O O . GLU A 1 227 ? -21.889 17.617 8.384 1.00 92.88 227 GLU A O 1
ATOM 1794 N N . ARG A 1 228 ? -20.384 16.028 7.879 1.00 89.75 228 ARG A N 1
ATOM 1795 C CA . ARG A 1 228 ? -19.574 16.185 9.096 1.00 89.75 228 ARG A CA 1
ATOM 1796 C C . ARG A 1 228 ? -18.366 17.090 8.915 1.00 89.75 228 ARG A C 1
ATOM 1798 O O . ARG A 1 228 ? -17.687 17.359 9.904 1.00 89.75 228 ARG A O 1
ATOM 1805 N N . ASN A 1 229 ? -18.111 17.549 7.690 1.00 93.19 229 ASN A N 1
ATOM 1806 C CA . ASN A 1 229 ? -16.930 18.326 7.329 1.00 93.19 229 ASN A CA 1
ATOM 1807 C C . ASN A 1 229 ? -15.630 17.647 7.803 1.00 93.19 229 ASN A C 1
ATOM 1809 O O . ASN A 1 229 ? -14.812 18.247 8.503 1.00 93.19 229 ASN A O 1
ATOM 1813 N N . GLY A 1 230 ? -15.479 16.356 7.499 1.00 93.44 230 GLY A N 1
ATOM 1814 C CA . GLY A 1 230 ? -14.325 15.579 7.941 1.00 93.44 230 GLY A CA 1
ATOM 1815 C C . GLY A 1 230 ? -14.272 14.178 7.347 1.00 93.44 230 GLY A C 1
ATOM 1816 O O . GLY A 1 230 ? -15.199 13.737 6.676 1.00 93.44 230 GLY A O 1
ATOM 1817 N N . CYS A 1 231 ? -13.173 13.473 7.605 1.00 95.12 231 CYS A N 1
ATOM 1818 C CA . CYS A 1 231 ? -12.921 12.144 7.055 1.00 95.12 231 CYS A CA 1
ATOM 1819 C C . CYS A 1 231 ? -13.361 11.021 7.996 1.00 95.12 231 CYS A C 1
ATOM 1821 O O . CYS A 1 231 ? -13.065 11.043 9.196 1.00 95.12 231 CYS A O 1
ATOM 1823 N N . GLU A 1 232 ? -14.007 10.003 7.438 1.00 94.69 232 GLU A N 1
ATOM 1824 C CA . GLU A 1 232 ? -14.415 8.804 8.165 1.00 94.69 232 GLU A CA 1
ATOM 1825 C C . GLU A 1 232 ? -14.241 7.538 7.324 1.00 94.69 232 GLU A C 1
ATOM 1827 O O . GLU A 1 232 ? -14.074 7.588 6.105 1.00 94.69 232 GLU A O 1
ATOM 1832 N N . TRP A 1 233 ? -14.264 6.383 7.986 1.00 95.19 233 TRP A N 1
ATOM 1833 C CA . TRP A 1 233 ? -14.270 5.111 7.277 1.00 95.19 233 TRP A CA 1
ATOM 1834 C C . TRP A 1 233 ? -15.624 4.903 6.592 1.00 95.19 233 TRP A C 1
ATOM 1836 O O . TRP A 1 233 ? -16.665 5.026 7.243 1.00 95.19 233 TRP A O 1
ATOM 1846 N N . LYS A 1 234 ? -15.611 4.514 5.312 1.00 95.38 234 LYS A N 1
ATOM 1847 C CA . LYS A 1 234 ? -16.800 4.097 4.555 1.00 95.38 234 LYS A CA 1
ATOM 1848 C C . LYS A 1 234 ? -17.455 2.904 5.260 1.00 95.38 234 LYS A C 1
ATOM 1850 O O . LYS A 1 234 ? -16.981 1.773 5.186 1.00 95.38 234 LYS A O 1
ATOM 1855 N N . ASN A 1 235 ? -18.524 3.167 6.009 1.00 92.75 235 ASN A N 1
ATOM 1856 C CA . ASN A 1 235 ? -19.168 2.194 6.894 1.00 92.75 235 ASN A CA 1
ATOM 1857 C C . ASN A 1 235 ? -20.230 1.354 6.171 1.00 92.75 235 ASN A C 1
ATOM 1859 O O . ASN A 1 235 ? -21.418 1.439 6.484 1.00 92.75 235 ASN A O 1
ATOM 1863 N N . GLU A 1 236 ? -19.802 0.547 5.209 1.00 93.06 236 GLU A N 1
ATOM 1864 C CA . GLU A 1 236 ? -20.689 -0.262 4.368 1.00 93.06 236 GLU A CA 1
ATOM 1865 C C . GLU A 1 236 ? -20.095 -1.667 4.143 1.00 93.06 236 GLU A C 1
ATOM 1867 O O . GLU A 1 236 ? -18.968 -1.953 4.562 1.00 93.06 236 GLU A O 1
ATOM 1872 N N . GLY A 1 237 ? -20.870 -2.567 3.528 1.00 94.31 237 GLY A N 1
ATOM 1873 C CA . GLY A 1 237 ? -20.392 -3.861 3.021 1.00 94.31 237 GLY A CA 1
ATOM 1874 C C . GLY A 1 237 ? -19.635 -4.743 4.029 1.00 94.31 237 GLY A C 1
ATOM 1875 O O . GLY A 1 237 ? -20.051 -4.925 5.187 1.00 94.31 237 GLY A O 1
ATOM 1876 N N . LEU A 1 238 ? -18.514 -5.328 3.581 1.00 95.69 238 LEU A N 1
ATOM 1877 C CA . LEU A 1 238 ? -17.689 -6.205 4.419 1.00 95.69 238 LEU A CA 1
ATOM 1878 C C . LEU A 1 238 ? -16.971 -5.454 5.537 1.00 95.69 238 LEU A C 1
ATOM 1880 O O . LEU A 1 238 ? -16.771 -6.032 6.608 1.00 95.69 238 LEU A O 1
ATOM 1884 N N . PHE A 1 239 ? -16.659 -4.167 5.366 1.00 95.50 239 PHE A N 1
ATOM 1885 C CA . PHE A 1 239 ? -16.052 -3.379 6.434 1.00 95.50 239 PHE A CA 1
ATOM 1886 C C . PHE A 1 239 ? -16.977 -3.282 7.651 1.00 95.50 239 PHE A C 1
ATOM 1888 O O . PHE A 1 239 ? -16.572 -3.628 8.767 1.00 95.50 239 PHE A O 1
ATOM 1895 N N . GLN A 1 240 ? -18.245 -2.906 7.446 1.00 94.50 240 GLN A N 1
ATOM 1896 C CA . GLN A 1 240 ? -19.242 -2.860 8.519 1.00 94.50 240 GLN A CA 1
ATOM 1897 C C . GLN A 1 240 ? -19.399 -4.234 9.187 1.00 94.50 240 GLN A C 1
ATOM 1899 O O . GLN A 1 240 ? -19.387 -4.341 10.419 1.00 94.50 240 GLN A O 1
ATOM 1904 N N . THR A 1 241 ? -19.502 -5.294 8.382 1.00 95.69 241 THR A N 1
ATOM 1905 C CA . THR A 1 241 ? -19.659 -6.672 8.867 1.00 95.69 241 THR A CA 1
ATOM 1906 C C . THR A 1 241 ? -18.461 -7.117 9.710 1.00 95.69 241 THR A C 1
ATOM 1908 O O . THR A 1 241 ? -18.636 -7.578 10.845 1.00 95.69 241 THR A O 1
ATOM 1911 N N . CYS A 1 242 ? -17.237 -6.900 9.219 1.00 95.75 242 CYS A N 1
ATOM 1912 C CA . CYS A 1 242 ? -15.999 -7.168 9.948 1.00 95.75 242 CYS A CA 1
ATOM 1913 C C . CYS A 1 242 ? -15.961 -6.392 11.266 1.00 95.75 242 CYS A C 1
ATOM 1915 O O . CYS A 1 242 ? -15.684 -6.961 12.328 1.00 95.75 242 CYS A O 1
ATOM 1917 N N . PHE A 1 243 ? -16.291 -5.098 11.231 1.00 92.06 243 PHE A N 1
ATOM 1918 C CA . PHE A 1 243 ? -16.237 -4.231 12.404 1.00 92.06 243 PHE A CA 1
ATOM 1919 C C . PHE A 1 243 ? -17.200 -4.710 13.501 1.00 92.06 243 PHE A C 1
ATOM 1921 O O . PHE A 1 243 ? -16.841 -4.726 14.685 1.00 92.06 243 PHE A O 1
ATOM 1928 N N . GLN A 1 244 ? -18.402 -5.163 13.129 1.00 90.38 244 GLN A N 1
ATOM 1929 C CA . GLN A 1 244 ? -19.364 -5.753 14.066 1.00 90.38 244 GLN A CA 1
ATOM 1930 C C . GLN A 1 244 ? -18.883 -7.099 14.621 1.00 90.38 244 GLN A C 1
ATOM 1932 O O . GLN A 1 244 ? -18.931 -7.312 15.838 1.00 90.38 244 GLN A O 1
ATOM 1937 N N . ALA A 1 245 ? -18.355 -7.985 13.774 1.00 93.00 245 ALA A N 1
ATOM 1938 C CA . ALA A 1 245 ? -17.796 -9.266 14.207 1.00 93.00 245 ALA A CA 1
ATOM 1939 C C . ALA A 1 245 ? -16.633 -9.071 15.197 1.00 93.00 245 ALA A C 1
ATOM 1941 O O . ALA A 1 245 ? -16.577 -9.713 16.254 1.00 93.00 245 ALA A O 1
ATOM 1942 N N . ARG A 1 246 ? -15.750 -8.101 14.927 1.00 92.19 246 ARG A N 1
ATOM 1943 C CA . ARG A 1 246 ? -14.669 -7.702 15.833 1.00 92.19 246 ARG A CA 1
ATOM 1944 C C . ARG A 1 246 ? -15.200 -7.226 17.180 1.00 92.19 246 ARG A C 1
ATOM 1946 O O . ARG A 1 246 ? -14.696 -7.672 18.214 1.00 92.19 246 ARG A O 1
ATOM 1953 N N . LYS A 1 247 ? -16.225 -6.363 17.200 1.00 86.62 247 LYS A N 1
ATOM 1954 C CA . LYS A 1 247 ? -16.860 -5.920 18.455 1.00 86.62 247 LYS A CA 1
ATOM 1955 C C . LYS A 1 247 ? -17.349 -7.111 19.272 1.00 86.62 247 LYS A C 1
ATOM 1957 O O . LYS A 1 247 ? -17.040 -7.202 20.459 1.00 86.62 247 LYS A O 1
ATOM 1962 N N . GLN A 1 248 ? -18.053 -8.051 18.645 1.00 86.62 24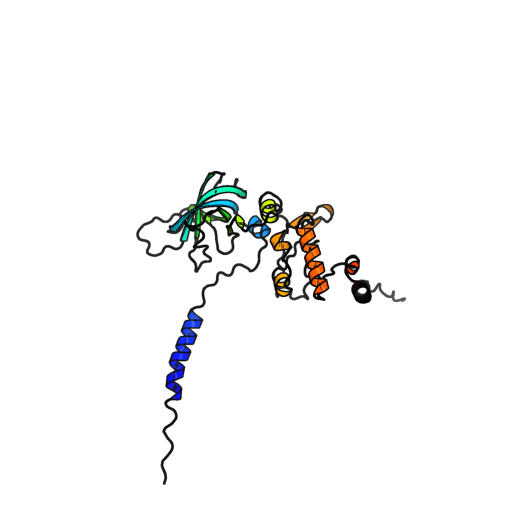8 GLN A N 1
ATOM 1963 C CA . GLN A 1 248 ? -18.538 -9.253 19.326 1.00 86.62 248 GLN A CA 1
ATOM 1964 C C . GLN A 1 248 ? -17.390 -10.112 19.878 1.00 86.62 248 GLN A C 1
ATOM 1966 O O . GLN A 1 248 ? -17.466 -10.572 21.019 1.00 86.62 248 GLN A O 1
ATOM 1971 N N . SER A 1 249 ? -16.306 -10.288 19.118 1.00 88.25 249 SER A N 1
ATOM 1972 C CA . SER A 1 249 ? -15.109 -11.014 19.567 1.00 88.25 249 SER A CA 1
ATOM 1973 C C . SER A 1 249 ? -14.479 -10.367 20.808 1.00 88.25 249 SER A C 1
ATOM 1975 O O . SER A 1 249 ? -14.213 -11.043 21.806 1.00 88.25 249 SER A O 1
ATOM 1977 N N . LEU A 1 250 ? -14.335 -9.038 20.813 1.00 84.12 250 LEU A N 1
ATOM 1978 C CA . LEU A 1 250 ? -13.825 -8.291 21.967 1.00 84.12 250 LEU A CA 1
ATOM 1979 C C . LEU A 1 250 ? -14.736 -8.430 23.198 1.00 84.12 250 LEU A C 1
ATOM 1981 O O . LEU A 1 250 ? -14.233 -8.642 24.304 1.00 84.12 250 LEU A O 1
ATOM 1985 N N . VAL A 1 251 ? -16.061 -8.381 23.015 1.00 80.12 251 VAL A N 1
ATOM 1986 C CA . VAL A 1 251 ? -17.050 -8.610 24.085 1.00 80.12 251 VAL A CA 1
ATOM 1987 C C . VAL A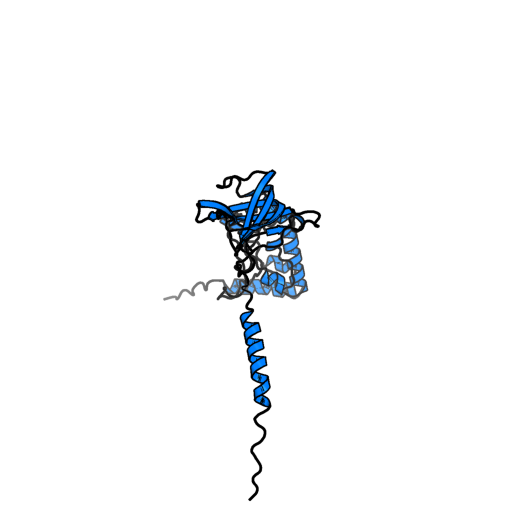 1 251 ? -16.882 -9.997 24.709 1.00 80.12 251 VAL A C 1
ATOM 1989 O O . VAL A 1 251 ? -16.822 -10.105 25.938 1.00 80.12 251 VAL A O 1
ATOM 1992 N N . ARG A 1 252 ? -16.761 -11.050 23.886 1.00 82.75 252 ARG A N 1
ATOM 1993 C CA . ARG A 1 252 ? -16.549 -12.435 24.352 1.00 82.75 252 ARG A CA 1
ATOM 1994 C C . ARG A 1 252 ? -15.244 -12.570 25.139 1.00 82.75 252 ARG A C 1
ATOM 1996 O O . ARG A 1 252 ? -15.231 -13.203 26.189 1.00 82.75 252 ARG A O 1
ATOM 2003 N N . LYS A 1 253 ? -14.184 -11.883 24.700 1.00 82.12 253 LYS A N 1
ATOM 2004 C CA . LYS A 1 253 ? -12.875 -11.815 25.377 1.00 82.12 253 LYS A CA 1
ATOM 2005 C C . LYS A 1 253 ? -12.855 -10.911 26.622 1.00 82.12 253 LYS A C 1
ATOM 2007 O O . LYS A 1 253 ? -11.799 -10.724 27.227 1.00 82.12 253 LYS A O 1
ATOM 2012 N N . GLY A 1 254 ? -13.983 -10.297 26.997 1.00 75.44 254 GLY A N 1
ATOM 2013 C CA . GLY A 1 254 ? -14.062 -9.369 28.132 1.00 75.44 254 GLY A CA 1
ATOM 2014 C C . GLY A 1 254 ? -13.255 -8.080 27.936 1.00 75.44 254 GLY A C 1
ATOM 2015 O O . GLY A 1 254 ? -12.912 -7.410 28.911 1.00 75.44 254 GLY A O 1
ATOM 2016 N N . LYS A 1 255 ? -12.926 -7.731 26.690 1.00 76.38 255 LYS A N 1
ATOM 2017 C CA . LYS A 1 255 ? -12.178 -6.526 26.330 1.00 76.38 255 LYS A CA 1
ATOM 2018 C C . LYS A 1 255 ? -13.146 -5.371 26.032 1.00 76.38 255 LYS A C 1
ATOM 2020 O O . LYS A 1 255 ? -14.297 -5.602 25.654 1.00 76.38 255 LYS A O 1
ATOM 2025 N N . PRO A 1 256 ? -12.723 -4.109 26.221 1.00 67.19 256 PRO A N 1
ATOM 2026 C CA . PRO A 1 256 ? -13.548 -2.964 25.859 1.00 67.19 256 PRO A CA 1
ATOM 2027 C C . PRO A 1 256 ? -13.778 -2.941 24.340 1.00 67.19 256 PRO A C 1
ATOM 2029 O O . PRO A 1 256 ? -12.840 -2.743 23.578 1.00 67.19 256 PRO A O 1
ATOM 2032 N N . ALA A 1 257 ? -15.030 -3.144 23.929 1.00 69.75 257 ALA A N 1
ATOM 2033 C CA . ALA A 1 257 ? -15.482 -3.111 22.532 1.00 69.75 257 ALA A CA 1
ATOM 2034 C C . ALA A 1 257 ? -16.434 -1.941 22.238 1.00 69.75 257 ALA A C 1
ATOM 2036 O O . ALA A 1 257 ? -16.889 -1.770 21.112 1.00 69.75 257 ALA A O 1
ATOM 2037 N N . VAL A 1 258 ? -16.800 -1.198 23.285 1.00 63.62 258 VAL A N 1
ATOM 2038 C CA . VAL A 1 258 ? -17.886 -0.226 23.254 1.00 63.62 258 VAL A CA 1
ATOM 2039 C C . VAL A 1 258 ? -17.326 1.188 23.267 1.00 63.62 258 VAL A C 1
ATOM 2041 O O . VAL A 1 258 ? -16.676 1.603 24.232 1.00 63.62 258 VAL A O 1
ATOM 2044 N N . SER A 1 259 ? -17.632 1.901 22.193 1.00 66.44 259 SER A N 1
ATOM 2045 C CA . SER A 1 259 ? -17.278 3.286 21.913 1.00 66.44 259 SER A CA 1
ATOM 2046 C C . SER A 1 259 ? -18.390 4.265 22.274 1.00 66.44 259 SER A C 1
ATOM 2048 O O . SER A 1 259 ? -18.105 5.370 22.730 1.00 66.44 259 SER A O 1
ATOM 2050 N N . THR A 1 260 ? -19.653 3.844 22.161 1.00 68.56 260 THR A N 1
ATOM 2051 C CA . THR A 1 260 ? -20.823 4.687 22.439 1.00 68.56 260 THR A CA 1
ATOM 2052 C C . THR A 1 260 ? -21.729 4.090 23.513 1.00 68.56 260 THR A C 1
ATOM 2054 O O . THR A 1 260 ? -21.720 2.893 23.794 1.00 68.56 260 THR A O 1
ATOM 2057 N N . ARG A 1 261 ? -22.586 4.918 24.122 1.00 72.12 261 ARG A N 1
ATOM 2058 C CA . ARG A 1 261 ? -23.592 4.423 25.076 1.00 72.12 261 ARG A CA 1
ATOM 2059 C C . ARG A 1 261 ? -24.576 3.447 24.419 1.00 72.12 261 ARG A C 1
ATOM 2061 O O . ARG A 1 261 ? -24.988 2.491 25.075 1.00 72.12 261 ARG A O 1
ATOM 2068 N N . ALA A 1 262 ? -24.961 3.691 23.165 1.00 73.94 262 ALA A N 1
ATOM 2069 C CA . ALA A 1 262 ? -25.907 2.848 22.429 1.00 73.94 262 ALA A CA 1
ATOM 2070 C C . ALA A 1 262 ? -25.379 1.413 22.269 1.00 73.94 262 ALA A C 1
ATOM 2072 O O . ALA A 1 262 ? -26.109 0.440 22.457 1.00 73.94 262 ALA A O 1
ATOM 2073 N N . GLU A 1 263 ? -24.075 1.281 22.052 1.00 70.56 263 GLU A N 1
ATOM 2074 C CA . GLU A 1 263 ? -23.367 0.007 21.934 1.00 70.56 263 GLU A CA 1
ATOM 2075 C C . GLU A 1 263 ? -23.273 -0.783 23.250 1.00 70.56 263 GLU A C 1
ATOM 2077 O O . GLU A 1 263 ? -22.943 -1.967 23.235 1.00 70.56 263 GLU A O 1
ATOM 2082 N N . CYS A 1 264 ? -23.638 -0.206 24.403 1.00 74.31 264 CYS A N 1
ATOM 2083 C CA . CYS A 1 264 ? -23.791 -0.996 25.628 1.00 74.31 264 CYS A CA 1
ATOM 2084 C C . CYS A 1 264 ? -24.902 -2.053 25.515 1.00 74.31 264 CYS A C 1
ATOM 2086 O O . CYS A 1 264 ? -24.945 -2.966 26.339 1.00 74.31 264 CYS A O 1
ATOM 2088 N N . SER A 1 265 ? -25.785 -1.943 24.515 1.00 76.50 265 SER A N 1
ATOM 2089 C CA . SER A 1 265 ? -26.757 -2.980 24.150 1.00 76.50 265 SER A CA 1
ATOM 2090 C C . SER A 1 265 ? -26.117 -4.324 23.778 1.00 76.50 265 SER A C 1
ATOM 2092 O O . SER A 1 265 ? -26.779 -5.341 23.943 1.00 76.50 265 SER A O 1
ATOM 2094 N N . LEU A 1 266 ? -24.834 -4.351 23.391 1.00 69.38 266 LEU A N 1
ATOM 2095 C CA . LEU A 1 266 ? -24.074 -5.580 23.116 1.00 69.38 266 LEU A CA 1
ATOM 2096 C C . LEU A 1 266 ? -23.856 -6.460 24.359 1.00 69.38 266 LEU A C 1
ATOM 2098 O O . LEU A 1 266 ? -23.473 -7.623 24.248 1.00 69.38 266 LEU A O 1
ATOM 2102 N N . PHE A 1 267 ? -24.060 -5.910 25.557 1.00 74.31 267 PHE A N 1
ATOM 2103 C CA . PHE A 1 267 ? -23.967 -6.645 26.811 1.00 74.31 267 PHE A CA 1
ATOM 2104 C C . PHE A 1 267 ? -25.355 -6.895 27.400 1.00 74.31 267 PHE A C 1
ATOM 2106 O O . PHE A 1 267 ? -26.261 -6.080 27.250 1.00 74.31 267 PHE A O 1
ATOM 2113 N N . ASN A 1 268 ? -25.475 -7.956 28.201 1.00 80.44 268 ASN A N 1
ATOM 2114 C CA . ASN A 1 268 ? -26.674 -8.262 28.982 1.00 80.44 268 ASN A CA 1
ATOM 2115 C C . ASN A 1 268 ? -26.421 -8.134 30.498 1.00 80.44 268 ASN A C 1
ATOM 2117 O O . ASN A 1 268 ? -25.277 -8.144 30.971 1.00 80.44 268 ASN A O 1
ATOM 2121 N N . GLY A 1 269 ? -27.499 -7.960 31.271 1.00 89.44 269 GLY A N 1
ATOM 2122 C CA . GLY A 1 269 ? -27.486 -7.964 32.740 1.00 89.44 269 GLY A CA 1
ATOM 2123 C C . GLY A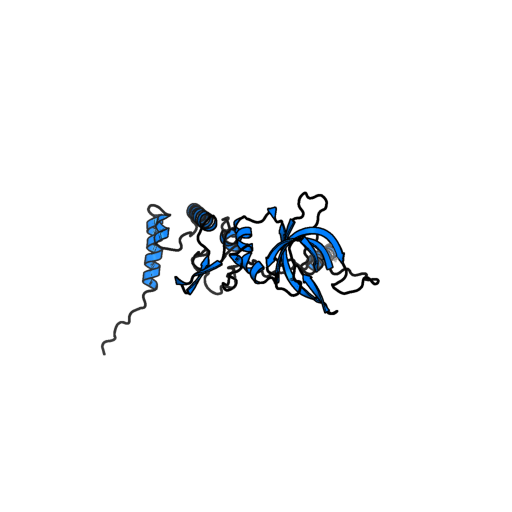 1 269 ? -26.508 -6.970 33.388 1.00 89.44 269 GLY A C 1
ATOM 2124 O O . GLY A 1 269 ? -26.469 -5.780 33.060 1.00 89.44 269 GLY A O 1
ATOM 2125 N N . ARG A 1 270 ? -25.693 -7.459 34.336 1.00 88.31 270 ARG A N 1
ATOM 2126 C CA . ARG A 1 270 ? -24.754 -6.635 35.125 1.00 88.31 270 ARG A CA 1
ATOM 2127 C C . ARG A 1 270 ? -23.711 -5.926 34.254 1.00 88.31 270 ARG A C 1
ATOM 2129 O O . ARG A 1 270 ? -23.382 -4.773 34.536 1.00 88.31 270 ARG A O 1
ATOM 2136 N N . LYS A 1 271 ? -23.240 -6.570 33.178 1.00 78.88 271 LYS A N 1
ATOM 2137 C CA . LYS A 1 271 ? -22.257 -5.993 32.242 1.00 78.88 271 LYS A CA 1
ATOM 2138 C C . LYS A 1 271 ? -22.846 -4.806 31.467 1.00 78.88 271 LYS A C 1
ATOM 2140 O O . LYS A 1 271 ? -22.191 -3.770 31.371 1.00 78.88 271 LYS A O 1
ATOM 2145 N N . LYS A 1 272 ? -24.112 -4.893 31.027 1.00 84.75 272 LYS A N 1
ATOM 2146 C CA . LYS A 1 272 ? -24.846 -3.769 30.402 1.00 84.75 272 LYS A CA 1
ATOM 2147 C C . LYS A 1 272 ? -24.919 -2.563 31.330 1.00 84.75 272 LYS A C 1
ATOM 2149 O O . LYS A 1 272 ? -24.559 -1.453 30.944 1.00 84.75 272 LYS A O 1
ATOM 2154 N N . LYS A 1 273 ? -25.323 -2.791 32.584 1.00 86.62 273 LYS A N 1
ATOM 2155 C CA . LYS A 1 273 ? -25.417 -1.736 33.602 1.00 86.62 273 LYS A CA 1
ATOM 2156 C C . LYS A 1 273 ? -24.053 -1.092 33.864 1.00 86.62 273 LYS A C 1
ATOM 2158 O O . LYS A 1 273 ? -23.960 0.131 33.879 1.00 86.62 273 LYS A O 1
ATOM 2163 N N . GLN A 1 274 ? -22.991 -1.886 34.017 1.00 83.81 274 GLN A N 1
ATOM 2164 C CA . GLN A 1 274 ? -21.626 -1.373 34.191 1.00 83.81 274 GLN A CA 1
ATOM 2165 C C . GLN A 1 274 ? -21.163 -0.533 32.995 1.00 83.81 274 GLN A C 1
ATOM 2167 O O . GLN A 1 274 ? -20.608 0.548 33.194 1.00 83.81 274 GLN A O 1
ATOM 2172 N N . CYS A 1 275 ? -21.443 -0.991 31.772 1.00 79.25 275 CYS A N 1
ATOM 2173 C CA . CYS A 1 275 ? -21.148 -0.249 30.551 1.00 79.25 275 CYS A CA 1
ATOM 2174 C C . CYS A 1 275 ? -21.858 1.111 30.540 1.00 79.25 275 CYS A C 1
ATOM 2176 O O . CYS A 1 275 ? -21.198 2.146 30.457 1.00 79.25 275 CYS A O 1
ATOM 2178 N N . ILE A 1 276 ? -23.183 1.135 30.731 1.00 82.88 276 ILE A N 1
ATOM 2179 C CA . ILE A 1 276 ? -23.971 2.379 30.747 1.00 82.88 276 ILE A CA 1
ATOM 2180 C C . ILE A 1 276 ? -23.458 3.329 31.837 1.00 82.88 276 ILE A C 1
ATOM 2182 O O . ILE A 1 276 ? -23.254 4.517 31.587 1.00 82.88 276 ILE A O 1
ATOM 2186 N N . MET A 1 277 ? -23.186 2.807 33.037 1.00 83.06 277 MET A N 1
ATOM 2187 C CA . MET A 1 277 ? -22.666 3.605 34.148 1.00 83.06 277 MET A CA 1
ATOM 2188 C C . MET A 1 277 ? -21.295 4.218 33.846 1.00 83.06 277 MET A C 1
ATOM 2190 O O . MET A 1 277 ? -21.023 5.324 34.310 1.00 83.06 277 MET A O 1
ATOM 2194 N N . LYS A 1 278 ? -20.439 3.552 33.058 1.00 80.44 278 LYS A N 1
ATOM 2195 C CA . LYS A 1 278 ? -19.148 4.107 32.621 1.00 80.44 278 LYS A CA 1
ATOM 2196 C C . LYS A 1 278 ? -19.343 5.375 31.782 1.00 80.44 278 LYS A C 1
ATOM 2198 O O . LYS A 1 278 ? -18.679 6.373 32.055 1.00 80.44 278 LYS A O 1
ATOM 2203 N N . PHE A 1 279 ? -20.278 5.361 30.829 1.00 76.50 279 PHE A N 1
ATOM 2204 C CA . PHE A 1 279 ? -20.600 6.535 30.007 1.00 76.50 279 PHE A CA 1
ATOM 2205 C C . PHE A 1 279 ? -21.266 7.649 30.817 1.00 76.50 279 PHE A C 1
ATOM 2207 O O . PHE A 1 279 ? -20.869 8.803 30.705 1.00 76.50 279 PHE A O 1
ATOM 2214 N N . LEU A 1 280 ? -22.213 7.315 31.702 1.00 81.75 280 LEU A N 1
ATOM 2215 C CA . LEU A 1 280 ? -22.857 8.310 32.569 1.00 81.75 280 LEU A CA 1
ATOM 2216 C C . LEU A 1 280 ? -21.855 9.003 33.507 1.00 81.75 280 LEU A C 1
ATOM 2218 O O . LEU A 1 280 ? -21.957 10.206 33.737 1.00 81.75 280 LEU A O 1
ATOM 2222 N N . LYS A 1 281 ? -20.872 8.263 34.038 1.00 84.19 281 LYS A N 1
ATOM 2223 C CA . LYS A 1 281 ? -19.794 8.833 34.863 1.00 84.19 281 LYS A CA 1
ATOM 2224 C C . LYS A 1 281 ? -18.874 9.753 34.057 1.00 84.19 281 LYS A C 1
ATOM 2226 O O . LYS A 1 281 ? -18.495 10.798 34.573 1.00 84.19 281 LYS A O 1
ATOM 2231 N N . ALA A 1 282 ? -18.530 9.382 32.821 1.00 74.38 282 ALA A N 1
ATOM 2232 C CA . ALA A 1 282 ? -17.725 10.227 31.938 1.00 74.38 282 ALA A CA 1
ATOM 2233 C C . ALA A 1 282 ? -18.450 11.544 31.610 1.00 74.38 282 ALA A C 1
ATOM 2235 O O . ALA A 1 282 ? -17.907 12.610 31.880 1.00 74.38 282 ALA A O 1
ATOM 2236 N N . ALA A 1 283 ? -19.719 11.469 31.197 1.00 77.19 283 ALA A N 1
ATOM 2237 C CA . ALA A 1 283 ? -20.536 12.641 30.873 1.00 77.19 283 ALA A CA 1
ATOM 2238 C C . ALA A 1 283 ? -20.734 13.603 32.061 1.00 77.19 283 ALA A C 1
ATOM 2240 O O . ALA A 1 283 ? -20.865 14.808 31.876 1.00 77.19 283 ALA A O 1
ATOM 2241 N N . ARG A 1 284 ? -20.753 13.097 33.305 1.00 84.38 284 ARG A N 1
ATOM 2242 C CA . ARG A 1 284 ? -20.781 13.957 34.505 1.00 84.38 284 ARG A CA 1
ATOM 2243 C C . ARG A 1 284 ? -19.471 14.708 34.723 1.00 84.38 284 ARG A C 1
ATOM 2245 O O . ARG A 1 284 ? -19.516 15.826 35.217 1.00 84.38 284 ARG A O 1
ATOM 2252 N N . LYS A 1 285 ? -18.331 14.097 34.387 1.00 80.62 285 LYS A N 1
ATOM 2253 C CA . LYS A 1 285 ? -17.003 14.700 34.562 1.00 80.62 285 LYS A CA 1
ATOM 2254 C C . LYS A 1 285 ? -16.738 15.820 33.552 1.00 80.62 285 LYS A C 1
ATOM 2256 O O . LYS A 1 285 ? -15.992 16.736 33.860 1.00 80.62 285 LYS A O 1
ATOM 2261 N N . GLU A 1 286 ? -17.350 15.739 32.376 1.00 73.50 286 GLU A N 1
ATOM 2262 C CA . GLU A 1 286 ? -17.197 16.719 31.294 1.00 73.50 286 GLU A CA 1
ATOM 2263 C C . GLU A 1 286 ? -18.131 17.929 31.418 1.00 73.50 286 GLU A C 1
ATOM 2265 O O . GLU A 1 286 ? -17.980 18.883 30.662 1.00 73.50 286 GLU A O 1
ATOM 2270 N N . ARG A 1 287 ? -19.076 17.944 32.373 1.00 77.00 287 ARG A N 1
ATOM 2271 C CA . ARG A 1 287 ? -19.866 19.156 32.618 1.00 77.00 287 ARG A CA 1
ATOM 2272 C C . ARG A 1 287 ? -18.933 20.236 33.171 1.00 77.00 287 ARG A C 1
ATOM 2274 O O . ARG A 1 287 ? -18.389 20.021 34.258 1.00 77.00 287 ARG A O 1
ATOM 2281 N N . PRO A 1 288 ? -18.752 21.376 32.477 1.00 65.44 288 PRO A N 1
ATOM 2282 C CA . PRO A 1 288 ? -17.992 22.483 33.033 1.00 65.44 288 PRO A CA 1
ATOM 2283 C C . PRO A 1 288 ? -18.613 22.848 34.380 1.00 65.44 288 PRO A C 1
ATOM 2285 O O . PRO A 1 288 ? -19.841 22.846 34.518 1.00 65.44 288 PRO A O 1
ATOM 2288 N N . MET A 1 289 ? -17.777 23.107 35.389 1.00 64.50 289 MET A N 1
ATOM 2289 C CA . MET A 1 289 ? -18.257 23.662 36.650 1.00 64.50 289 MET A CA 1
ATOM 2290 C C . MET A 1 289 ? -18.816 25.048 36.339 1.00 64.50 289 MET A C 1
ATOM 2292 O O . MET A 1 289 ? -18.083 26.031 36.335 1.00 64.50 289 MET A O 1
ATOM 2296 N N . VAL A 1 290 ? -20.106 25.112 36.002 1.00 68.56 290 VAL A N 1
ATOM 2297 C CA . VAL A 1 290 ? -20.831 26.366 35.837 1.00 68.56 290 VAL A CA 1
ATOM 2298 C C . VAL A 1 290 ? -20.678 27.093 37.162 1.00 68.56 290 VAL A C 1
ATOM 2300 O O . VAL A 1 290 ? -21.137 26.609 38.200 1.00 68.56 290 VAL A O 1
ATOM 2303 N N . GLY A 1 291 ? -19.917 28.185 37.111 1.00 59.19 291 GLY A N 1
ATOM 2304 C CA . GLY A 1 291 ? -19.422 28.895 38.273 1.00 59.19 291 GLY A CA 1
ATOM 2305 C C . GLY A 1 291 ? -20.539 29.150 39.269 1.00 59.19 291 GLY A C 1
ATOM 2306 O O . GLY A 1 291 ? -21.587 29.708 38.934 1.00 59.19 291 GLY A O 1
ATOM 2307 N N . ARG A 1 292 ? -20.291 28.758 40.520 1.00 61.22 292 ARG A N 1
ATOM 2308 C CA . ARG A 1 292 ? -20.953 29.361 41.673 1.00 61.22 292 ARG A CA 1
ATOM 2309 C C . ARG A 1 292 ? -20.756 30.868 41.509 1.00 61.22 292 ARG A C 1
ATOM 2311 O O . ARG A 1 292 ? -19.647 31.350 41.704 1.00 61.22 292 ARG A O 1
ATOM 2318 N N . ARG A 1 293 ? -21.798 31.591 41.084 1.00 62.75 293 ARG A N 1
ATOM 2319 C CA . ARG A 1 293 ? -21.808 33.057 41.120 1.00 62.75 293 ARG A CA 1
ATOM 2320 C C . ARG A 1 293 ? -21.445 33.449 42.549 1.00 62.75 293 ARG A C 1
ATOM 2322 O O . ARG A 1 293 ? -22.227 33.168 43.461 1.00 62.75 293 ARG A O 1
ATOM 2329 N N . SER A 1 294 ? -20.264 34.030 42.752 1.00 58.12 294 SER A N 1
ATOM 2330 C CA . SER A 1 294 ? -19.976 34.718 44.001 1.00 58.12 294 SER A CA 1
ATOM 2331 C C . SER A 1 294 ? -20.937 35.895 44.049 1.00 58.12 294 SER A C 1
ATOM 2333 O O . SER A 1 294 ? -20.898 36.785 43.201 1.00 58.12 294 SER A O 1
ATOM 2335 N N . ARG A 1 295 ? -21.882 35.844 44.985 1.00 68.00 295 ARG A N 1
ATOM 2336 C CA . ARG A 1 295 ? -22.615 37.043 45.369 1.00 68.00 295 ARG A CA 1
ATOM 2337 C C . ARG A 1 295 ? -21.605 37.915 46.112 1.00 68.00 295 ARG A C 1
ATOM 2339 O O . ARG A 1 295 ? -21.150 37.508 47.179 1.00 68.00 295 ARG A O 1
ATOM 2346 N N . HIS A 1 296 ? -21.195 39.004 45.472 1.00 62.34 296 HIS A N 1
ATOM 2347 C CA . HIS A 1 296 ? -20.698 40.184 46.169 1.00 62.34 296 HIS A CA 1
ATOM 2348 C C . HIS A 1 296 ? -21.894 40.984 46.674 1.00 62.34 296 HIS A C 1
ATOM 2350 O O . HIS A 1 296 ? -22.937 40.957 45.977 1.00 62.34 296 HIS A O 1
#

InterPro domains:
  IPR001134 Netrin domain [PS50189] (34-176)
  IPR001820 Protease inhibitor I35 (TIMP) [PF00965] (32-233)
  IPR001820 Protease inhibitor I35 (TIMP) [PTHR11844] (17-249)
  IPR001820 Protease inhibitor I35 (TIMP) [SM00206] (34-224)
  IPR008993 Tissue inhibitor of metalloproteinases-like, OB-fold [G3DSA:2.40.50.120] (50-158)
  IPR008993 Tissue inhibitor of metalloproteinases-like, OB-fold [SSF50242] (34-237)
  IPR027465 Proteinase inhibitor I35b (TIMP), C-terminal [G3DSA:3.90.370.10] (34-233)

Foldseek 3Di:
DDDDDPDDDPPVVVPVVVVVVVVVVVVVPPQLPPDQVPDDALLLLLLPFQWKFWKFWPDKDQDDDPPDDPDPDPDRFKIKTWIFTQGTLHNCPPPVNDDHRDIFIEIATPDSNQGPPDLDDPPDPTSIWIDTFYFDADPNRDTHTYGGNNHDIGHPVVADPLVVVCSNPLSVQSVADAAEPDPDVCPDDPDPACDDQAHNYFYVPVCVVLVADRLCRRRWGWHQDPVVRHIGTPCDDVSVVSLVVRLLSCVVVVHDSDDDLVCLVSDDDPSSVVSNVVVVVVVVVPPPPPDPPPDD

Organism: Stichopus japonicus (NCBI:txid307972)

Sequence (296 aa):
MSTDGLLSFSVITMWFLPACLLMLIQAARGKEQCICSQLHHPQDKFCSADFAFRVELLDGYDSPAPGEADEDQLFYSYWMYTAQIVEVFKGAESDMRANVDDILDFYTPQRALCGRVSLYDEEQPSNEYLFTGTIEVSESGVTYAAITGCTWVEKWSDLKEEQIEGLRGSYSSCNCTIYPVSGEKFTGKPPRNRFNIQTCVFNPVSAKNLQVTDCELLYGSCIWNGERNGCEWKNEGLFQTCFQARKQSLVRKGKPAVSTRAECSLFNGRKKKQCIMKFLKAARKERPMVGRRSRH

Secondary structure (DSSP, 8-state):
-------SSSSSTTTHHHHHHHHHHHHHT--------S---HHHHHHH-SEEEEEEEEEEEEEPSTT---SS-S---EEEEEEEEEEEEE-TTSTT---TT-EEEEEEE-GGGS-------TTSS--EEEEEEEEEE-TTS-EEEE--TTS-EEEGGGS-HHHHHHHHTGGG-TTSPPEE--TTS-SSPPPS-SSBTTTTEE-HHHHHHHT---HHHHH--EEEETTTTEEEE---HHHHHHHHHHHHHHHHTT-----SSGGGGGS-HHHHHHHHHHHHHHHHHTS---------